Protein AF-A0A8H3IZ71-F1 (afdb_monomer)

Solvent-accessible surface area (backbone atoms only — not comparable to full-atom values): 11917 Å² total; per-residue (Å²): 95,77,50,68,52,98,55,63,74,95,75,29,37,44,33,46,41,51,76,40,77,63,51,14,49,52,57,49,51,39,58,68,16,60,71,69,72,43,88,71,60,64,70,50,52,50,51,49,51,51,48,52,21,32,36,35,70,50,61,95,80,60,59,49,80,45,64,68,71,62,66,90,78,68,66,63,77,63,44,74,77,45,78,87,42,71,67,83,68,44,44,31,38,36,33,37,38,45,42,91,89,50,94,65,60,51,47,36,42,33,45,44,31,44,53,43,24,81,23,40,39,60,28,51,50,24,48,35,51,52,31,38,77,71,76,58,37,91,53,38,70,60,50,53,54,50,52,54,66,55,34,78,63,54,60,48,71,78,42,61,46,44,49,39,31,42,32,39,27,76,41,97,88,58,48,75,50,71,47,78,42,75,41,69,59,84,82,38,66,57,46,58,68,72,55,66,72,77,81,75,76,77,75,81,77,90,131

Organism: NCBI:txid116794

pLDDT: mean 87.21, std 15.78, range [45.53, 98.5]

Radius of gyration: 20.37 Å; Cα contacts (8 Å, |Δi|>4): 297; chains: 1; bounding box: 79×38×45 Å

Foldseek 3Di:
DWDWDPDDPLFIKIKDKDFDLAAALVVVCCVQCVNVVNDADPVLSLLVLLLLCLQLVHDSVPDRRDGQDWDPDADVVVCVVCVDDPSVVHGKMKIFIGHPPDPGTWIKIKDQSLTRHDWQVSNLCSNLVSCVVVVNNPCSVVSVVVVCVLPVLDDRNVHGDQFGIWMWTQDPVRDTDIDTDGDSPCVPVSVVVVPPDPPPPPPPDDD

Structure (mmCIF, N/CA/C/O backbone):
data_AF-A0A8H3IZ71-F1
#
_entry.id   AF-A0A8H3IZ71-F1
#
loop_
_atom_site.group_PDB
_atom_site.id
_atom_site.type_symbol
_atom_site.label_atom_id
_atom_site.label_alt_id
_atom_site.label_comp_id
_atom_site.label_asym_id
_atom_site.label_entity_id
_atom_site.label_seq_id
_atom_site.pdbx_PDB_ins_code
_atom_site.Cartn_x
_atom_site.Cartn_y
_atom_site.Cartn_z
_atom_site.occupancy
_atom_site.B_iso_or_equiv
_atom_site.auth_seq_id
_atom_site.auth_comp_id
_atom_site.auth_asym_id
_atom_site.auth_atom_id
_atom_site.pdbx_PDB_model_num
ATOM 1 N N . MET A 1 1 ? 4.464 -12.402 12.141 1.00 87.94 1 MET A N 1
ATOM 2 C CA . MET A 1 1 ? 5.532 -11.565 12.758 1.00 87.94 1 MET A CA 1
ATOM 3 C C . MET A 1 1 ? 4.912 -10.689 13.840 1.00 87.94 1 MET A C 1
ATOM 5 O O . MET A 1 1 ? 3.695 -10.550 13.853 1.00 87.94 1 MET A O 1
ATOM 9 N N . LEU A 1 2 ? 5.717 -10.106 14.727 1.00 94.06 2 LEU A N 1
ATOM 10 C CA . LEU A 1 2 ? 5.266 -9.190 15.777 1.00 94.06 2 LEU A CA 1
ATOM 11 C C . LEU A 1 2 ? 6.137 -7.932 15.755 1.00 94.06 2 LEU A C 1
ATOM 13 O O . LEU A 1 2 ? 7.344 -8.046 15.549 1.00 94.06 2 LEU A O 1
ATOM 17 N N . ALA A 1 3 ? 5.545 -6.768 15.997 1.00 96.06 3 ALA A N 1
ATOM 18 C CA . ALA A 1 3 ? 6.287 -5.553 16.309 1.00 96.06 3 ALA A CA 1
ATOM 19 C C . ALA A 1 3 ? 5.667 -4.846 17.516 1.00 96.06 3 ALA A C 1
ATOM 21 O O . ALA A 1 3 ? 4.469 -4.973 17.773 1.00 96.06 3 ALA A O 1
ATOM 22 N N . VAL A 1 4 ? 6.499 -4.107 18.242 1.00 96.31 4 VAL A N 1
ATOM 23 C CA . VAL A 1 4 ? 6.096 -3.259 19.365 1.00 96.31 4 VAL A CA 1
ATOM 24 C C . VAL A 1 4 ? 6.754 -1.899 19.223 1.00 96.31 4 VAL A C 1
ATOM 26 O O . VAL A 1 4 ? 7.888 -1.807 18.750 1.00 96.31 4 VAL A O 1
ATOM 29 N N . ASP A 1 5 ? 6.047 -0.850 19.626 1.00 96.50 5 ASP A N 1
ATOM 30 C CA . ASP A 1 5 ? 6.643 0.481 19.711 1.00 96.50 5 ASP A CA 1
ATOM 31 C C . ASP A 1 5 ? 7.564 0.546 20.943 1.00 96.50 5 ASP A C 1
ATOM 33 O O . ASP A 1 5 ? 7.128 0.259 22.062 1.00 96.50 5 ASP A O 1
ATOM 37 N N . ASP A 1 6 ? 8.821 0.952 20.749 1.00 96.62 6 ASP A N 1
ATOM 38 C CA . ASP A 1 6 ? 9.799 1.144 21.831 1.00 96.62 6 ASP A CA 1
ATOM 39 C C . ASP A 1 6 ? 9.607 2.512 22.505 1.00 96.62 6 ASP A C 1
ATOM 41 O O . ASP A 1 6 ? 10.324 3.486 22.270 1.00 96.62 6 ASP A O 1
ATOM 45 N N . VAL A 1 7 ? 8.533 2.608 23.284 1.00 96.31 7 VAL A N 1
ATOM 46 C CA . VAL A 1 7 ? 8.117 3.796 24.039 1.00 96.31 7 VAL A CA 1
ATOM 47 C C . VAL A 1 7 ? 7.606 3.371 25.416 1.00 96.31 7 VAL A C 1
ATOM 49 O O . VAL A 1 7 ? 7.513 2.183 25.722 1.00 96.31 7 VAL A O 1
ATOM 52 N N . VAL A 1 8 ? 7.235 4.336 26.266 1.00 95.81 8 VAL A N 1
ATOM 53 C CA . VAL A 1 8 ? 6.606 4.022 27.560 1.00 95.81 8 VAL A CA 1
ATOM 54 C C . VAL A 1 8 ? 5.419 3.058 27.363 1.00 95.81 8 VAL A C 1
ATOM 56 O O . VAL A 1 8 ? 4.602 3.312 26.475 1.00 95.81 8 VAL A O 1
ATOM 59 N N . PRO A 1 9 ? 5.277 1.982 28.166 1.00 93.88 9 PRO A N 1
ATOM 60 C CA . PRO A 1 9 ? 4.323 0.905 27.875 1.00 93.88 9 PRO A CA 1
ATOM 61 C C . PRO A 1 9 ? 2.874 1.357 27.679 1.00 93.88 9 PRO A C 1
ATOM 63 O O . PRO A 1 9 ? 2.170 0.817 26.837 1.00 93.88 9 PRO A O 1
ATOM 66 N N . THR A 1 10 ? 2.440 2.400 28.391 1.00 93.94 10 THR A N 1
ATOM 67 C CA . THR A 1 10 ? 1.090 2.979 28.266 1.00 93.94 10 THR A CA 1
ATOM 68 C C . THR A 1 10 ? 0.816 3.657 26.922 1.00 93.94 10 THR A C 1
ATOM 70 O O . THR A 1 10 ? -0.332 3.967 26.622 1.00 93.94 10 THR A O 1
ATOM 73 N N . LYS A 1 11 ? 1.857 3.905 26.122 1.00 93.31 11 LYS A N 1
ATOM 74 C CA . LYS A 1 11 ? 1.784 4.437 24.754 1.00 93.31 11 LYS A CA 1
ATOM 75 C C . LYS A 1 11 ? 2.233 3.419 23.704 1.00 93.31 11 LYS A C 1
ATOM 77 O O . LYS A 1 11 ? 2.194 3.738 22.519 1.00 93.31 11 LYS A O 1
ATOM 82 N N . SER A 1 12 ? 2.714 2.248 24.125 1.00 95.12 12 SER A N 1
ATOM 83 C CA . SER A 1 12 ? 3.192 1.223 23.204 1.00 95.12 12 SER A CA 1
ATOM 84 C C . SER A 1 12 ? 2.010 0.502 22.568 1.00 95.12 12 SER A C 1
ATOM 86 O O . SER A 1 12 ? 0.967 0.304 23.195 1.00 95.12 12 SER A O 1
ATOM 88 N N . ARG A 1 13 ? 2.183 0.116 21.308 1.00 95.50 13 ARG A N 1
ATOM 89 C CA . ARG A 1 13 ? 1.205 -0.649 20.539 1.00 95.50 13 ARG A CA 1
ATOM 90 C C . ARG A 1 13 ? 1.811 -1.969 20.115 1.00 95.50 13 ARG A C 1
ATOM 92 O O . ARG A 1 13 ? 2.984 -2.026 19.742 1.00 95.50 13 ARG A O 1
ATOM 99 N N . LEU A 1 14 ? 0.994 -3.013 20.137 1.00 95.81 14 LEU A N 1
ATOM 100 C CA . LEU A 1 14 ? 1.353 -4.332 19.638 1.00 95.81 14 LEU A CA 1
ATOM 101 C C . LEU A 1 14 ? 0.826 -4.480 18.212 1.00 95.81 14 LEU A C 1
ATOM 103 O O . LEU A 1 14 ? -0.376 -4.403 17.985 1.00 95.81 14 LEU A O 1
ATOM 107 N N . LYS A 1 15 ? 1.711 -4.730 17.250 1.00 97.31 15 LYS A N 1
ATOM 108 C CA . LYS A 1 15 ? 1.338 -4.994 15.85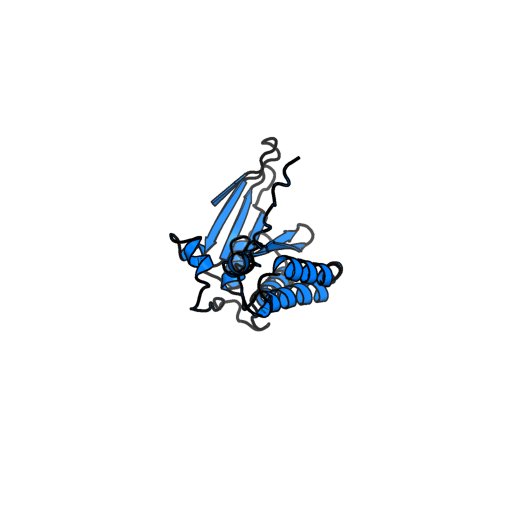7 1.00 97.31 15 LYS A CA 1
ATOM 109 C C . LYS A 1 15 ? 1.519 -6.471 15.565 1.00 97.31 15 LYS A C 1
ATOM 111 O O . LYS A 1 15 ? 2.653 -6.963 15.539 1.00 97.31 15 LYS A O 1
ATOM 116 N N . PHE A 1 16 ? 0.418 -7.177 15.330 1.00 96.06 16 PHE A N 1
ATOM 117 C CA . PHE A 1 16 ? 0.460 -8.600 15.009 1.00 96.06 16 PHE A CA 1
ATOM 118 C C . PHE A 1 16 ? 0.212 -8.834 13.522 1.00 96.06 16 PHE A C 1
ATOM 120 O O . PHE A 1 16 ? -0.819 -8.432 12.990 1.00 96.06 16 PHE A O 1
ATOM 127 N N . TYR A 1 17 ? 1.189 -9.444 12.848 1.00 95.00 17 TYR A N 1
ATOM 128 C CA . TYR A 1 17 ? 1.212 -9.587 11.394 1.00 95.00 17 TYR A CA 1
ATOM 129 C C . TYR A 1 17 ? 0.766 -10.977 10.960 1.00 95.00 17 TYR A C 1
ATOM 131 O O . TYR A 1 17 ? 1.376 -11.972 11.375 1.00 95.00 17 TYR A O 1
ATOM 139 N N . PHE A 1 18 ? -0.190 -11.012 10.036 1.00 92.81 18 PHE A N 1
ATOM 140 C CA . PHE A 1 18 ? -0.741 -12.218 9.429 1.00 92.81 18 PHE A CA 1
ATOM 141 C C . PHE A 1 18 ? -0.670 -12.147 7.916 1.00 92.81 18 PHE A C 1
ATOM 143 O O . PHE A 1 18 ? -0.825 -11.083 7.320 1.00 92.81 18 PHE A O 1
ATOM 150 N N . GLN A 1 19 ? -0.497 -13.309 7.307 1.00 90.94 19 GLN A N 1
ATOM 151 C CA . GLN A 1 19 ? -0.506 -13.471 5.867 1.00 90.94 19 GLN A CA 1
ATOM 152 C C . GLN A 1 19 ? -1.550 -14.512 5.502 1.00 90.94 19 GLN A C 1
ATOM 154 O O . GLN A 1 19 ? -1.648 -15.552 6.152 1.00 90.94 19 GLN A O 1
ATOM 159 N N . THR A 1 20 ? -2.330 -14.212 4.475 1.00 91.38 20 THR A N 1
ATOM 160 C CA . THR A 1 20 ? -3.328 -15.114 3.899 1.00 91.38 20 THR A CA 1
ATOM 161 C C . THR A 1 20 ? -2.957 -15.378 2.445 1.00 91.38 20 THR A C 1
ATOM 163 O O . THR A 1 20 ? -2.499 -14.447 1.781 1.00 91.38 20 THR A O 1
ATOM 166 N N . PRO A 1 21 ? -3.127 -16.608 1.924 1.00 90.88 21 PRO A N 1
ATOM 167 C CA . PRO A 1 21 ? -2.903 -16.883 0.507 1.00 90.88 21 PRO A CA 1
ATOM 168 C C . PRO A 1 21 ? -3.932 -16.189 -0.401 1.00 90.88 21 PRO A C 1
ATOM 170 O O . PRO A 1 21 ? -3.663 -16.039 -1.590 1.00 90.88 21 PRO A O 1
ATOM 173 N N . HIS A 1 22 ? -5.072 -15.761 0.149 1.00 94.06 22 HIS A N 1
ATOM 174 C CA . HIS A 1 22 ? -6.134 -15.078 -0.584 1.00 94.06 22 HIS A CA 1
ATOM 175 C C . HIS A 1 22 ? -5.761 -13.621 -0.879 1.00 94.06 22 HIS A C 1
ATOM 177 O O . HIS A 1 22 ? -5.328 -12.879 0.005 1.00 94.06 22 HIS A O 1
ATOM 183 N N . THR A 1 23 ? -5.937 -13.222 -2.131 1.00 95.69 23 THR A N 1
ATOM 184 C CA . THR A 1 23 ? -5.695 -11.887 -2.681 1.00 95.69 23 THR A CA 1
ATOM 185 C C . THR A 1 23 ? -6.939 -11.247 -3.291 1.00 95.69 23 THR A C 1
ATOM 187 O O . THR A 1 23 ? -6.869 -10.101 -3.727 1.00 95.69 23 THR A O 1
ATOM 190 N N . SER A 1 24 ? -8.079 -11.936 -3.306 1.00 97.56 24 SER A N 1
ATOM 191 C CA . SER A 1 24 ? -9.353 -11.360 -3.731 1.00 97.56 24 SER A CA 1
ATOM 192 C C . SER A 1 24 ? -9.750 -10.147 -2.888 1.00 97.56 24 SER A C 1
ATOM 194 O O . SER A 1 24 ? -9.487 -10.070 -1.680 1.00 97.56 24 SER A O 1
ATOM 196 N N . PHE A 1 25 ? -10.425 -9.182 -3.515 1.00 98.31 25 PHE A N 1
ATOM 197 C CA . PHE A 1 25 ? -10.913 -8.007 -2.801 1.00 98.31 25 PHE A CA 1
ATOM 198 C C . PHE A 1 25 ? -11.949 -8.382 -1.732 1.00 98.31 25 PHE A C 1
ATOM 200 O O . PHE A 1 25 ? -11.954 -7.788 -0.655 1.00 98.31 25 PHE A O 1
ATOM 207 N N . SER A 1 26 ? -12.763 -9.413 -1.960 1.00 98.38 26 SER A N 1
ATOM 208 C CA . SER A 1 26 ? -13.686 -9.943 -0.950 1.00 98.38 26 SER A CA 1
ATOM 209 C C . SER A 1 26 ? -12.955 -10.405 0.318 1.00 98.38 26 SER A C 1
ATOM 211 O O . SER A 1 26 ? -13.380 -10.060 1.422 1.00 98.38 26 SER A O 1
ATOM 213 N N . SER A 1 27 ? -11.803 -11.082 0.195 1.00 98.25 27 SER A N 1
ATOM 214 C CA . SER A 1 27 ? -10.967 -11.421 1.357 1.00 98.25 27 SER A CA 1
ATOM 215 C C . SER A 1 27 ? -10.377 -10.177 2.027 1.00 98.25 27 SER A C 1
ATOM 217 O O . SER A 1 27 ? -10.278 -10.136 3.255 1.00 98.25 27 SER A O 1
ATOM 219 N N . VAL A 1 28 ? -9.980 -9.163 1.249 1.00 98.31 28 VAL A N 1
ATOM 220 C CA . VAL A 1 28 ? -9.480 -7.889 1.793 1.00 98.31 28 VAL A CA 1
ATOM 221 C C . VAL A 1 28 ? -10.570 -7.192 2.605 1.00 98.31 28 VAL A C 1
ATOM 223 O O . VAL A 1 28 ? -10.305 -6.792 3.737 1.00 98.31 28 VAL A O 1
ATOM 226 N N . ARG A 1 29 ? -11.788 -7.073 2.063 1.00 98.31 29 ARG A N 1
ATOM 227 C CA . ARG A 1 29 ? -12.950 -6.471 2.734 1.00 98.31 29 ARG A CA 1
ATOM 228 C C . ARG A 1 29 ? -13.260 -7.195 4.041 1.00 98.31 29 ARG A C 1
ATOM 230 O O . ARG A 1 29 ? -13.404 -6.535 5.069 1.00 98.31 29 ARG A O 1
ATOM 237 N N . GLU A 1 30 ? -13.334 -8.524 4.020 1.00 98.50 30 GLU A N 1
ATOM 238 C CA . GLU A 1 30 ? -13.615 -9.330 5.215 1.00 98.50 30 GLU A CA 1
ATOM 239 C C . GLU A 1 30 ? -12.607 -9.029 6.333 1.00 98.50 30 GLU A C 1
ATOM 241 O O . GLU A 1 30 ? -12.990 -8.739 7.466 1.00 98.50 30 GLU A O 1
ATOM 246 N N . ILE A 1 31 ? -11.311 -9.006 6.009 1.00 98.31 31 ILE A N 1
ATOM 247 C CA . ILE A 1 31 ? -10.259 -8.752 6.998 1.00 98.31 31 ILE A CA 1
ATOM 248 C C . ILE A 1 31 ? -10.276 -7.294 7.462 1.00 98.31 31 ILE A C 1
ATOM 250 O O . ILE A 1 31 ? -10.291 -7.047 8.664 1.00 98.31 31 ILE A O 1
ATOM 254 N N . MET A 1 32 ? -10.309 -6.327 6.541 1.00 97.94 32 MET A N 1
ATOM 255 C CA . MET A 1 32 ? -10.246 -4.893 6.860 1.00 97.94 32 MET A CA 1
ATOM 256 C C . MET A 1 32 ? -11.462 -4.388 7.643 1.00 97.94 32 MET A C 1
ATOM 258 O O . MET A 1 32 ? -11.351 -3.408 8.375 1.00 97.94 32 MET A O 1
ATOM 262 N N . THR A 1 33 ? -12.610 -5.057 7.516 1.00 97.62 33 THR A N 1
ATOM 263 C CA . THR A 1 33 ? -13.821 -4.769 8.304 1.00 97.62 33 THR A CA 1
ATOM 264 C C . THR A 1 33 ? -13.948 -5.657 9.543 1.00 97.62 33 THR A C 1
ATOM 266 O O . THR A 1 33 ? -14.912 -5.529 10.298 1.00 97.62 33 THR A O 1
ATOM 269 N N . LEU A 1 34 ? -13.001 -6.573 9.772 1.00 97.44 34 LEU A N 1
ATOM 270 C CA . LEU A 1 34 ? -13.058 -7.589 10.826 1.00 97.44 34 LEU A CA 1
ATOM 271 C C . LEU A 1 34 ? -14.395 -8.369 10.815 1.00 97.44 34 LEU A C 1
ATOM 273 O O . LEU A 1 34 ? -15.050 -8.548 11.853 1.00 97.44 34 LEU A O 1
ATOM 277 N N . GLY A 1 35 ? -14.827 -8.784 9.622 1.00 97.50 35 GLY A N 1
ATOM 278 C CA . GLY A 1 35 ? -16.118 -9.428 9.370 1.00 97.50 35 GLY A CA 1
ATOM 279 C C . GLY A 1 35 ? -17.301 -8.521 9.711 1.00 97.50 35 GLY A C 1
ATOM 280 O O . GLY A 1 35 ? -18.220 -8.936 10.416 1.00 97.50 35 GLY A O 1
ATOM 281 N N . GLY A 1 36 ? -17.228 -7.247 9.314 1.00 97.06 36 GLY A N 1
ATOM 282 C CA . GLY A 1 36 ? -18.258 -6.232 9.568 1.00 97.06 36 GLY A CA 1
ATOM 283 C C . GLY A 1 36 ? -18.286 -5.629 10.980 1.00 97.06 36 GLY A C 1
ATOM 284 O O . GLY A 1 36 ? -19.157 -4.812 11.271 1.00 97.06 36 GLY A O 1
ATOM 285 N N . ARG A 1 37 ? -17.353 -5.992 11.873 1.00 97.19 37 ARG A N 1
ATOM 286 C CA . ARG A 1 37 ? -17.254 -5.395 13.223 1.00 97.19 37 ARG A CA 1
ATOM 287 C C . ARG A 1 37 ? -16.703 -3.972 13.203 1.00 97.19 37 ARG A C 1
ATOM 289 O O . ARG A 1 37 ? -17.044 -3.178 14.075 1.00 97.19 37 ARG A O 1
ATOM 296 N N . ILE A 1 38 ? -15.844 -3.667 12.235 1.00 95.56 38 ILE A N 1
ATOM 297 C CA . ILE A 1 38 ? -15.336 -2.324 11.975 1.00 95.56 38 ILE A CA 1
ATOM 298 C C . ILE A 1 38 ? -16.200 -1.733 10.854 1.00 95.56 38 ILE A C 1
ATOM 300 O O . ILE A 1 38 ? -16.159 -2.242 9.730 1.00 95.56 38 ILE A O 1
ATOM 304 N N . PRO A 1 39 ? -16.996 -0.686 11.130 1.00 94.12 39 PRO A N 1
ATOM 305 C CA . PRO A 1 39 ? -17.827 -0.065 10.111 1.00 94.12 39 PRO A CA 1
ATOM 306 C C . PRO A 1 39 ? -16.945 0.727 9.143 1.00 94.12 39 PRO A C 1
ATOM 308 O O . PRO A 1 39 ? -16.341 1.730 9.521 1.00 94.12 39 PRO A O 1
ATOM 311 N N . VAL A 1 40 ? -16.899 0.289 7.887 1.00 95.62 40 VAL A N 1
ATOM 312 C CA . VAL A 1 40 ? -16.211 0.995 6.802 1.00 95.62 40 VAL A CA 1
ATOM 313 C C . VAL A 1 40 ? -17.243 1.355 5.730 1.00 95.62 40 VAL A C 1
ATOM 315 O O . VAL A 1 40 ? -17.901 0.457 5.206 1.00 95.62 40 VAL A O 1
ATOM 318 N N . PRO A 1 41 ? -17.426 2.645 5.403 1.00 95.31 41 PRO A N 1
ATOM 319 C CA . PRO A 1 41 ? -18.303 3.068 4.317 1.00 95.31 41 PRO A CA 1
ATOM 320 C C . PRO A 1 41 ? -17.919 2.450 2.966 1.00 95.31 41 PRO A C 1
ATOM 322 O O . PRO A 1 41 ? -16.745 2.432 2.600 1.00 95.31 41 PRO A O 1
ATOM 325 N N . GLU A 1 42 ? -18.912 2.033 2.177 1.00 95.88 42 GLU A N 1
ATOM 326 C CA . GLU A 1 42 ? -18.688 1.451 0.842 1.00 95.88 42 GLU A CA 1
ATOM 327 C C . GLU A 1 42 ? -17.836 2.311 -0.107 1.00 95.88 42 GLU A C 1
ATOM 329 O O . GLU A 1 42 ? -16.999 1.735 -0.798 1.00 95.88 42 GLU A O 1
ATOM 334 N N . PRO A 1 43 ? -17.929 3.659 -0.126 1.00 95.56 43 PRO A N 1
ATOM 335 C CA . PRO A 1 43 ? -17.019 4.467 -0.939 1.00 95.56 43 PRO A CA 1
ATOM 336 C C . PRO A 1 43 ? -15.540 4.242 -0.598 1.00 95.56 43 PRO A C 1
ATOM 338 O O . PRO A 1 43 ? -14.710 4.159 -1.490 1.00 95.56 43 PRO A O 1
ATOM 341 N N . GLN A 1 44 ? -15.205 4.052 0.681 1.00 95.94 44 GLN A N 1
ATOM 342 C CA . GLN A 1 44 ? -13.822 3.816 1.111 1.00 95.94 44 GLN A CA 1
ATOM 343 C C . GLN A 1 44 ? -13.347 2.405 0.750 1.00 95.94 44 GLN A C 1
ATOM 345 O O . GLN A 1 44 ? -12.174 2.197 0.441 1.00 95.94 44 GLN A O 1
ATOM 350 N N . LEU A 1 45 ? -14.255 1.426 0.770 1.00 97.06 45 LEU A N 1
ATOM 351 C CA . LEU A 1 45 ? -13.980 0.078 0.273 1.00 97.06 45 LEU A CA 1
ATOM 352 C C . LEU A 1 45 ? -13.764 0.101 -1.246 1.00 97.06 45 LEU A C 1
ATOM 354 O O . LEU A 1 45 ? -12.815 -0.510 -1.728 1.00 97.06 45 LEU A O 1
ATOM 358 N N . SER A 1 46 ? -14.571 0.863 -1.984 1.00 96.06 46 SER A N 1
ATOM 359 C CA . SER A 1 46 ? -14.394 1.083 -3.422 1.00 96.06 46 SER A CA 1
ATOM 360 C C . SER A 1 46 ? -13.055 1.760 -3.736 1.00 96.06 46 SER A C 1
ATOM 362 O O . SER A 1 46 ? -12.349 1.327 -4.645 1.00 96.06 46 SER A O 1
ATOM 364 N N . ASP A 1 47 ? -12.661 2.770 -2.957 1.00 96.25 47 ASP A N 1
ATOM 365 C CA . ASP A 1 47 ? -11.356 3.430 -3.086 1.00 96.25 47 ASP A CA 1
ATOM 366 C C . ASP A 1 47 ? -10.201 2.460 -2.808 1.00 96.25 47 ASP A C 1
ATOM 368 O O . ASP A 1 47 ? -9.173 2.486 -3.485 1.00 96.25 47 ASP A O 1
ATOM 372 N N . LEU A 1 48 ? -10.362 1.563 -1.831 1.00 97.56 48 LEU A N 1
ATOM 373 C CA . LEU A 1 48 ? -9.380 0.517 -1.567 1.00 97.56 48 LEU A CA 1
ATOM 374 C C . LEU A 1 48 ? -9.282 -0.474 -2.737 1.00 97.56 48 LEU A C 1
ATOM 376 O O . LEU A 1 48 ? -8.176 -0.832 -3.143 1.00 97.56 48 LEU A O 1
ATOM 380 N N . GLN A 1 49 ? -10.411 -0.901 -3.302 1.00 97.50 49 GLN A N 1
ATOM 381 C CA . GLN A 1 49 ? -10.424 -1.784 -4.468 1.00 97.50 49 GLN A CA 1
ATOM 382 C C . GLN A 1 49 ? -9.731 -1.126 -5.669 1.00 97.50 49 GLN A C 1
ATOM 384 O O . GLN A 1 49 ? -8.867 -1.744 -6.293 1.00 97.50 49 GLN A O 1
ATOM 389 N N . SER A 1 50 ? -10.047 0.142 -5.953 1.00 97.38 50 SER A N 1
ATOM 390 C CA . SER A 1 50 ? -9.438 0.884 -7.062 1.00 97.38 50 SER A CA 1
ATOM 391 C C . SER A 1 50 ? -7.945 1.140 -6.836 1.00 97.38 50 SER A C 1
ATOM 393 O O . SER A 1 50 ? -7.161 1.062 -7.782 1.00 97.38 50 SER A O 1
ATOM 395 N N . 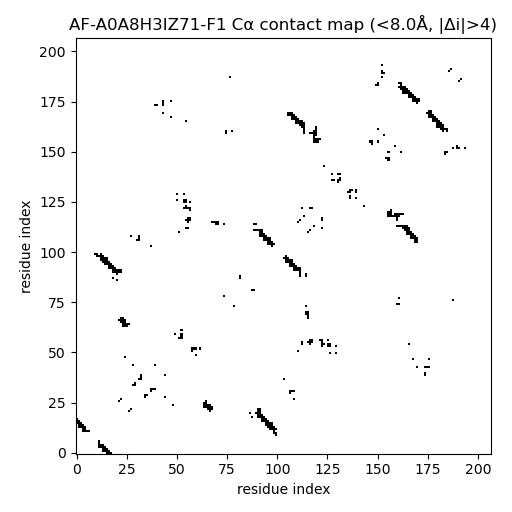LEU A 1 51 ? -7.512 1.353 -5.586 1.00 97.69 51 LEU A N 1
ATOM 396 C CA . LEU A 1 51 ? -6.092 1.439 -5.237 1.00 97.69 51 LEU A CA 1
ATOM 397 C C . LEU A 1 51 ? -5.372 0.118 -5.521 1.00 97.69 51 LEU A C 1
ATOM 399 O O . LEU A 1 51 ? -4.294 0.132 -6.115 1.00 97.69 51 LEU A O 1
ATOM 403 N N . ILE A 1 52 ? -5.953 -1.019 -5.116 1.00 97.38 52 ILE A N 1
ATOM 404 C CA . ILE A 1 52 ? -5.387 -2.349 -5.391 1.00 97.38 52 ILE A CA 1
ATOM 405 C C . ILE A 1 52 ? -5.240 -2.546 -6.896 1.00 97.38 52 ILE A C 1
ATOM 407 O O . ILE A 1 52 ? -4.153 -2.920 -7.344 1.00 97.38 52 ILE A O 1
ATOM 411 N N . ALA A 1 53 ? -6.284 -2.245 -7.672 1.00 97.06 53 ALA A N 1
ATOM 412 C CA . ALA A 1 53 ? -6.244 -2.342 -9.126 1.00 97.06 53 ALA A CA 1
ATOM 413 C C . ALA A 1 53 ? -5.127 -1.469 -9.717 1.00 97.06 53 ALA A C 1
ATOM 415 O O . ALA A 1 53 ? -4.281 -1.973 -10.457 1.00 97.06 53 ALA A O 1
ATOM 416 N N . ALA A 1 54 ? -5.023 -0.208 -9.289 1.00 97.19 54 ALA A N 1
ATOM 417 C CA . ALA A 1 54 ? -4.004 0.723 -9.765 1.00 97.19 54 ALA A CA 1
ATOM 418 C C . ALA A 1 54 ? -2.565 0.245 -9.494 1.00 97.19 54 ALA A C 1
ATOM 420 O O . ALA A 1 54 ? -1.702 0.353 -10.365 1.00 97.19 54 ALA A O 1
ATOM 421 N N . VAL A 1 55 ? -2.280 -0.305 -8.307 1.00 96.06 55 VAL A N 1
ATOM 422 C CA . VAL A 1 55 ? -0.908 -0.719 -7.936 1.00 96.06 55 VAL A CA 1
ATOM 423 C C . VAL A 1 55 ? -0.532 -2.124 -8.410 1.00 96.06 55 VAL A C 1
ATOM 425 O O . VAL A 1 55 ? 0.647 -2.483 -8.401 1.00 96.06 55 VAL A O 1
ATOM 428 N N . THR A 1 56 ? -1.512 -2.927 -8.821 1.00 94.12 56 THR A N 1
ATOM 429 C CA . THR A 1 56 ? -1.289 -4.261 -9.405 1.00 94.12 56 THR A CA 1
ATOM 430 C C . THR A 1 56 ? -1.431 -4.272 -10.928 1.00 94.12 56 THR A C 1
ATOM 432 O O . THR A 1 56 ? -0.919 -5.180 -11.580 1.00 94.12 56 THR A O 1
ATOM 435 N N . GLY A 1 57 ? -2.022 -3.226 -11.510 1.00 93.62 57 GLY A N 1
ATOM 436 C CA . GLY A 1 57 ? -2.289 -3.115 -12.942 1.00 93.62 57 GLY A CA 1
ATOM 437 C C . GLY A 1 57 ? -3.463 -3.979 -13.401 1.00 93.62 57 GLY A C 1
ATOM 438 O O . GLY A 1 57 ? -3.418 -4.489 -14.519 1.00 93.62 57 GLY A O 1
ATOM 439 N N . LEU A 1 58 ? -4.452 -4.191 -12.528 1.00 95.06 58 LEU A N 1
ATOM 440 C CA . LEU A 1 58 ? -5.716 -4.842 -12.878 1.00 95.06 58 LEU A CA 1
ATOM 441 C C . LEU A 1 58 ? -6.662 -3.835 -13.529 1.00 95.06 58 LEU A C 1
ATOM 443 O O . LEU A 1 58 ? -6.569 -2.633 -13.275 1.00 95.06 58 LEU A O 1
ATOM 447 N N . ASP A 1 59 ? -7.594 -4.355 -14.320 1.00 93.75 59 ASP A N 1
ATOM 448 C CA . ASP A 1 59 ? -8.688 -3.566 -14.874 1.00 93.75 59 ASP A CA 1
ATOM 449 C C . ASP A 1 59 ? -9.661 -3.127 -13.761 1.00 93.75 59 ASP A C 1
ATOM 451 O O . ASP A 1 59 ? -9.794 -3.791 -12.728 1.00 93.75 59 ASP A O 1
ATOM 455 N N . GLU A 1 60 ? -10.341 -1.993 -13.954 1.00 85.56 60 GLU A N 1
ATOM 456 C CA . GLU A 1 60 ? -11.269 -1.428 -12.956 1.00 85.56 60 GLU A CA 1
ATOM 457 C C . GLU A 1 60 ? -12.458 -2.354 -12.650 1.00 85.56 60 GLU A C 1
ATOM 459 O O . GLU A 1 60 ? -13.005 -2.318 -11.548 1.00 85.56 60 GLU A O 1
ATOM 464 N N . ASP A 1 61 ? -12.842 -3.203 -13.605 1.00 91.19 61 ASP A N 1
ATOM 465 C CA . ASP A 1 61 ? -13.924 -4.182 -13.500 1.00 91.19 61 ASP A CA 1
ATOM 466 C C . ASP A 1 61 ? -13.450 -5.572 -13.040 1.00 91.19 61 ASP A C 1
ATOM 468 O O . ASP A 1 61 ? -14.222 -6.537 -13.081 1.00 91.19 61 ASP A O 1
ATOM 472 N N . PHE A 1 62 ? -12.201 -5.693 -12.566 1.00 95.38 62 PHE A N 1
ATOM 473 C CA . PHE A 1 62 ? -11.671 -6.956 -12.063 1.00 95.38 62 PHE A CA 1
ATOM 474 C C . PHE A 1 62 ? -12.575 -7.535 -10.951 1.00 95.38 62 PHE A C 1
ATOM 476 O O . PHE A 1 62 ? -12.861 -6.841 -9.965 1.00 95.38 62 PHE A O 1
ATOM 483 N N . PRO A 1 63 ? -13.027 -8.803 -11.065 1.00 97.06 63 PRO A N 1
ATOM 484 C CA . PRO A 1 63 ? -14.038 -9.342 -10.161 1.00 97.06 63 PRO A CA 1
ATOM 485 C C . PRO A 1 63 ? -13.577 -9.364 -8.694 1.00 97.06 63 PRO A C 1
ATOM 487 O O . PRO A 1 63 ? -12.471 -9.830 -8.410 1.00 97.06 63 PRO A O 1
ATOM 490 N N . PRO A 1 64 ? -14.425 -8.955 -7.732 1.00 96.75 64 PRO A N 1
ATOM 491 C CA . PRO A 1 64 ? -14.025 -8.841 -6.328 1.00 96.75 64 PRO A CA 1
ATOM 492 C C . PRO A 1 64 ? -13.685 -10.186 -5.674 1.00 96.75 64 PRO A C 1
ATOM 494 O O . PRO A 1 64 ? -12.873 -10.224 -4.751 1.00 96.75 64 PRO A O 1
ATOM 497 N N . ASP A 1 65 ? -14.264 -11.284 -6.163 1.00 97.94 65 ASP A N 1
ATOM 498 C CA . ASP A 1 65 ? -14.024 -12.641 -5.659 1.00 97.94 65 ASP A CA 1
ATOM 499 C C . ASP A 1 65 ? -12.860 -13.356 -6.362 1.00 97.94 65 ASP A C 1
ATOM 501 O O . ASP A 1 65 ? -12.450 -14.436 -5.935 1.00 97.94 65 ASP A O 1
ATOM 505 N N . ALA A 1 66 ? -12.314 -12.778 -7.437 1.00 97.25 66 ALA A N 1
ATOM 506 C CA . ALA A 1 66 ? -11.199 -13.374 -8.158 1.00 97.25 66 ALA A CA 1
ATOM 507 C C . ALA A 1 66 ? -9.874 -13.118 -7.428 1.00 97.25 66 ALA A C 1
ATOM 509 O O . ALA A 1 66 ? -9.609 -12.023 -6.935 1.00 97.25 66 ALA A O 1
ATOM 510 N N . GLU A 1 67 ? -9.016 -14.134 -7.386 1.00 95.44 67 GLU A N 1
ATOM 511 C CA . GLU A 1 67 ? -7.659 -13.990 -6.862 1.00 95.44 67 GLU A CA 1
ATOM 512 C C . GLU A 1 67 ? -6.796 -13.202 -7.857 1.00 95.44 67 GLU A C 1
ATOM 514 O O . GLU A 1 67 ? -6.807 -13.479 -9.061 1.00 95.44 67 GLU A O 1
ATOM 519 N N . VAL A 1 68 ? -6.018 -12.236 -7.363 1.00 93.56 68 VAL A N 1
ATOM 520 C CA . VAL A 1 68 ? -5.135 -11.418 -8.204 1.00 93.56 68 VAL A CA 1
ATOM 521 C C . VAL A 1 68 ? -4.104 -12.312 -8.903 1.00 93.56 68 VAL A C 1
ATOM 523 O O . VAL A 1 68 ? -3.344 -13.013 -8.217 1.00 93.56 68 VAL A O 1
ATOM 526 N N . PRO A 1 69 ? -4.023 -12.278 -10.249 1.00 89.62 69 PRO A N 1
ATOM 527 C CA . PRO A 1 69 ? -3.071 -13.072 -11.002 1.00 89.62 69 PRO A CA 1
ATOM 528 C C . PRO A 1 69 ? -1.638 -12.781 -10.579 1.00 89.62 69 PRO A C 1
ATOM 530 O O . PRO A 1 69 ? -1.241 -11.645 -10.320 1.00 89.62 69 PRO A O 1
ATOM 533 N N . CYS A 1 70 ? -0.828 -13.830 -10.552 1.00 79.50 70 CYS A N 1
ATOM 534 C CA . CYS A 1 70 ? 0.567 -13.722 -10.190 1.00 79.50 70 CYS A CA 1
ATOM 535 C C . CYS A 1 70 ? 1.436 -14.318 -11.291 1.00 79.50 70 CYS A C 1
ATOM 537 O O . CYS A 1 70 ? 1.247 -15.474 -11.670 1.00 79.50 70 CYS A O 1
ATOM 539 N N . ALA A 1 71 ? 2.409 -13.550 -11.790 1.00 68.94 71 ALA A N 1
ATOM 540 C CA . ALA A 1 71 ? 3.323 -14.056 -12.805 1.00 68.94 71 ALA A CA 1
ATOM 541 C C . ALA A 1 71 ? 4.088 -15.289 -12.270 1.00 68.94 71 ALA A C 1
ATOM 543 O O . ALA A 1 71 ? 4.629 -15.242 -11.154 1.00 68.94 71 ALA A O 1
ATOM 544 N N . PRO A 1 72 ? 4.173 -16.387 -13.041 1.00 59.44 72 PRO A N 1
ATOM 545 C CA . PRO A 1 72 ? 4.907 -17.582 -12.625 1.00 59.44 72 PRO A CA 1
ATOM 546 C C . PRO A 1 72 ? 6.402 -17.286 -12.433 1.00 59.44 72 PRO A C 1
ATOM 548 O O . PRO A 1 72 ? 7.042 -17.843 -11.540 1.00 59.44 72 PRO A O 1
ATOM 551 N N . GLU A 1 73 ? 6.943 -16.340 -13.204 1.00 58.28 73 GLU A N 1
ATOM 552 C CA . GLU A 1 73 ? 8.327 -15.894 -13.105 1.00 58.28 73 GLU A CA 1
ATOM 553 C C . GLU A 1 73 ? 8.501 -14.838 -12.001 1.00 58.28 73 GLU A C 1
ATOM 555 O O . GLU A 1 73 ? 7.903 -13.756 -11.988 1.00 58.28 73 GLU A O 1
ATOM 560 N N . TYR A 1 74 ? 9.342 -15.184 -11.031 1.00 57.16 74 TYR A N 1
ATOM 561 C CA . TYR A 1 74 ? 9.705 -14.358 -9.886 1.00 57.16 74 TYR A CA 1
ATOM 5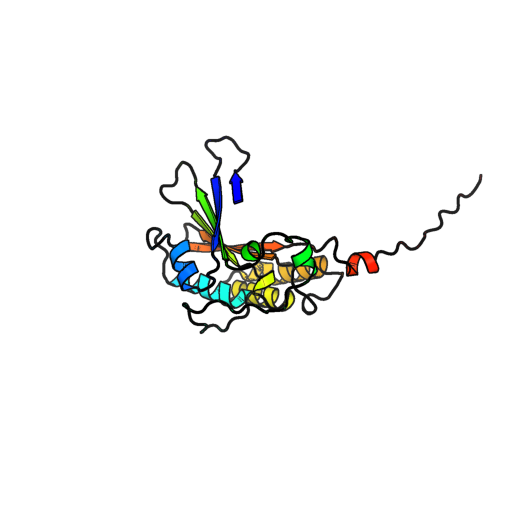62 C C . TYR A 1 74 ? 11.199 -14.036 -9.965 1.00 57.16 74 TYR A C 1
ATOM 564 O O . TYR A 1 74 ? 11.998 -14.941 -10.220 1.00 57.16 74 TYR A O 1
ATOM 572 N N . ASN A 1 75 ? 11.563 -12.763 -9.756 1.00 57.72 75 ASN A N 1
ATOM 573 C CA . ASN A 1 75 ? 12.947 -12.287 -9.829 1.00 57.72 75 ASN A CA 1
ATOM 574 C C . ASN A 1 75 ? 13.844 -13.140 -8.900 1.00 57.72 75 ASN A C 1
ATOM 576 O O . ASN A 1 75 ? 13.547 -13.220 -7.703 1.00 57.72 75 ASN A O 1
ATOM 580 N N . PRO A 1 76 ? 14.919 -13.773 -9.412 1.00 49.72 76 PRO A N 1
ATOM 581 C CA . PRO A 1 76 ? 15.805 -14.626 -8.620 1.00 49.72 76 PRO A CA 1
ATOM 582 C C . PRO A 1 76 ? 16.365 -13.943 -7.368 1.00 49.72 76 PRO A C 1
ATOM 584 O O . PRO A 1 76 ? 16.398 -14.561 -6.310 1.00 49.72 76 PRO A O 1
ATOM 587 N N . SER A 1 77 ? 16.679 -12.642 -7.433 1.00 54.12 77 SER A N 1
ATOM 588 C CA . SER A 1 77 ? 17.223 -11.893 -6.286 1.00 54.12 77 SER A CA 1
ATOM 589 C C . SER A 1 77 ? 16.271 -11.849 -5.088 1.00 54.12 77 SER A C 1
ATOM 591 O O . SER A 1 77 ? 16.683 -11.685 -3.941 1.00 54.12 77 SER A O 1
ATOM 593 N N . ALA A 1 78 ? 14.976 -12.015 -5.337 1.00 52.22 78 ALA A N 1
ATOM 594 C CA . ALA A 1 78 ? 13.959 -12.051 -4.311 1.00 52.22 78 ALA A CA 1
ATOM 595 C C . ALA A 1 78 ? 13.674 -13.497 -3.832 1.00 52.22 78 ALA A C 1
ATOM 597 O O . ALA A 1 78 ? 13.082 -13.664 -2.764 1.00 52.22 78 ALA A O 1
ATOM 598 N N . LYS A 1 79 ? 14.125 -14.538 -4.564 1.00 53.16 79 LYS A N 1
ATOM 599 C CA . LYS A 1 79 ? 14.192 -15.938 -4.082 1.00 53.16 79 LYS A CA 1
ATOM 600 C C . LYS A 1 79 ? 15.333 -16.101 -3.086 1.00 53.16 79 LYS A C 1
ATOM 602 O O . LYS A 1 79 ? 15.120 -16.658 -2.016 1.00 53.16 79 LYS A O 1
ATOM 607 N N . ASP A 1 80 ? 16.489 -15.528 -3.405 1.00 54.09 80 ASP A N 1
ATOM 608 C CA . ASP A 1 80 ? 17.710 -15.663 -2.602 1.00 54.09 80 ASP A CA 1
ATOM 609 C C . ASP A 1 80 ? 17.604 -14.974 -1.227 1.00 54.09 80 ASP A C 1
ATOM 611 O O . ASP A 1 80 ? 18.260 -15.378 -0.274 1.00 54.09 80 ASP A O 1
ATOM 615 N N . ASN A 1 81 ? 16.734 -13.967 -1.089 1.00 52.44 81 ASN A N 1
ATOM 616 C CA . ASN A 1 81 ? 16.492 -13.277 0.186 1.00 52.44 81 ASN A CA 1
ATOM 617 C C . ASN A 1 81 ? 15.444 -13.961 1.090 1.00 52.44 81 ASN A C 1
ATOM 619 O O . ASN A 1 81 ? 15.333 -13.610 2.261 1.00 52.44 81 ASN A O 1
ATOM 623 N N . PHE A 1 82 ? 14.646 -14.897 0.564 1.00 51.09 82 PHE A N 1
ATOM 624 C CA . PHE A 1 82 ? 13.504 -15.507 1.269 1.00 51.09 82 PHE A CA 1
ATOM 625 C C . PHE A 1 82 ? 13.430 -17.022 1.016 1.00 51.09 82 PHE A C 1
ATOM 627 O O . PHE A 1 82 ? 12.345 -17.578 0.835 1.00 51.09 82 PHE A O 1
ATOM 634 N N . ILE A 1 83 ? 14.599 -17.674 0.999 1.00 50.06 83 ILE A N 1
ATOM 635 C CA . ILE A 1 83 ? 14.826 -19.074 0.594 1.00 50.06 83 ILE A CA 1
ATOM 636 C C . ILE A 1 83 ? 13.882 -20.073 1.292 1.00 50.06 83 ILE A C 1
ATOM 638 O O . ILE A 1 83 ? 13.570 -21.110 0.713 1.00 50.06 83 ILE A O 1
ATOM 642 N N . GLU A 1 84 ? 13.366 -19.761 2.486 1.00 45.53 84 GLU A N 1
ATOM 643 C CA . GLU A 1 84 ? 12.652 -20.743 3.311 1.00 45.53 84 GLU A CA 1
ATOM 644 C C . GLU A 1 84 ? 11.118 -20.643 3.357 1.00 45.53 84 GLU A C 1
ATOM 646 O O . GLU A 1 84 ? 10.502 -21.573 3.866 1.00 45.53 84 GLU A O 1
ATOM 651 N N . LEU A 1 85 ? 10.450 -19.615 2.808 1.00 54.94 85 LEU A N 1
ATOM 652 C CA . LEU A 1 85 ? 8.972 -19.581 2.817 1.00 54.94 85 LEU A CA 1
ATOM 653 C C . LEU A 1 85 ? 8.362 -18.961 1.544 1.00 54.94 85 LEU A C 1
ATOM 655 O O . LEU A 1 85 ? 8.069 -17.763 1.513 1.00 54.94 85 LEU A O 1
ATOM 659 N N . PRO A 1 86 ? 8.033 -19.777 0.524 1.00 54.38 86 PRO A N 1
ATOM 660 C CA . PRO A 1 86 ? 7.242 -19.349 -0.635 1.00 54.38 86 PRO A CA 1
ATOM 661 C C . PRO A 1 86 ? 5.890 -18.725 -0.249 1.00 54.38 86 PRO A C 1
ATOM 663 O O . PRO A 1 86 ? 5.391 -17.828 -0.930 1.00 54.38 86 PRO A O 1
ATOM 666 N N . ILE A 1 87 ? 5.319 -19.157 0.882 1.00 53.84 87 ILE A N 1
ATOM 667 C CA . ILE A 1 87 ? 4.084 -18.594 1.438 1.00 53.84 87 ILE A CA 1
ATOM 668 C C . ILE A 1 87 ? 4.273 -17.175 1.985 1.00 53.84 87 ILE A C 1
ATOM 670 O O . ILE A 1 87 ? 3.338 -16.395 1.920 1.00 53.84 87 ILE A O 1
ATOM 674 N N . LEU A 1 88 ? 5.480 -16.789 2.434 1.00 54.44 88 LEU A N 1
ATOM 675 C CA . LEU A 1 88 ? 5.771 -15.398 2.817 1.00 54.44 88 LEU A CA 1
ATOM 676 C C . LEU A 1 88 ? 5.908 -14.471 1.601 1.00 54.44 88 LEU A C 1
ATOM 678 O O . LEU A 1 88 ? 5.882 -13.247 1.730 1.00 54.44 88 LEU A O 1
ATOM 682 N N . LEU A 1 89 ? 6.036 -15.047 0.406 1.00 60.81 89 LEU A N 1
ATOM 683 C CA . LEU A 1 89 ? 6.173 -14.332 -0.861 1.00 60.81 89 LEU A CA 1
ATOM 684 C C . LEU A 1 89 ? 4.883 -14.296 -1.687 1.00 60.81 89 LEU A C 1
ATOM 686 O O . LEU A 1 89 ? 4.885 -13.718 -2.774 1.00 60.81 89 LEU A O 1
ATOM 690 N N . SER A 1 90 ? 3.809 -14.925 -1.208 1.00 74.75 90 SER A N 1
ATOM 691 C CA . SER A 1 90 ? 2.523 -15.027 -1.900 1.00 74.75 90 SER A CA 1
ATOM 692 C C . SER A 1 90 ? 1.373 -14.675 -0.965 1.00 74.75 90 SER A C 1
ATOM 694 O O . SER A 1 90 ? 1.493 -14.764 0.252 1.00 74.75 90 SER A O 1
ATOM 696 N N . GLY A 1 91 ? 0.264 -14.228 -1.532 1.00 89.19 91 GLY A N 1
ATOM 697 C CA . GLY A 1 91 ? -0.870 -13.746 -0.768 1.00 89.19 91 GLY A CA 1
ATOM 698 C C . GLY A 1 91 ? -0.704 -12.312 -0.274 1.00 89.19 91 GLY A C 1
ATOM 699 O O . GLY A 1 91 ? 0.234 -11.600 -0.647 1.00 89.19 91 GLY A O 1
ATOM 700 N N . TYR A 1 92 ? -1.637 -11.894 0.569 1.00 94.50 92 TYR A N 1
ATOM 701 C CA . TYR A 1 92 ? -1.710 -10.554 1.135 1.00 94.50 92 TYR A CA 1
ATOM 702 C C . TYR A 1 92 ? -1.355 -10.544 2.620 1.00 94.50 92 TYR A C 1
ATOM 704 O O . TYR A 1 92 ? -1.614 -11.501 3.354 1.00 94.50 92 TYR A O 1
ATOM 712 N N . LEU A 1 93 ? -0.717 -9.453 3.047 1.00 95.00 93 LEU A N 1
ATOM 713 C CA . LEU A 1 93 ? -0.212 -9.265 4.404 1.00 95.00 93 LEU A CA 1
ATOM 714 C C . LEU A 1 93 ? -1.050 -8.203 5.117 1.00 95.00 93 LEU A C 1
AT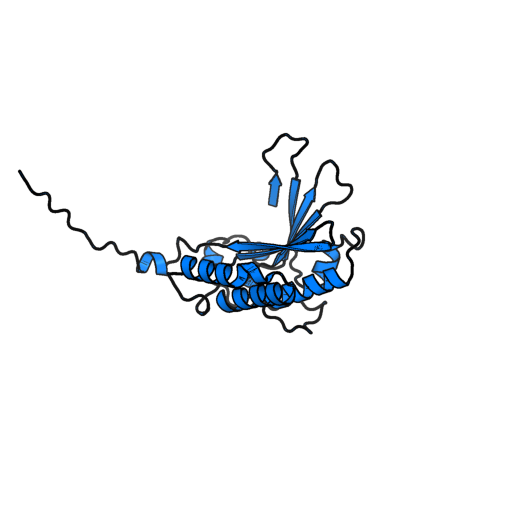OM 716 O O . LEU A 1 93 ? -1.430 -7.191 4.533 1.00 95.00 93 LEU A O 1
ATOM 720 N N . TYR A 1 94 ? -1.294 -8.422 6.400 1.00 97.38 94 TYR A N 1
ATOM 721 C CA . TYR A 1 94 ? -2.024 -7.507 7.264 1.00 97.38 94 TYR A CA 1
ATOM 722 C C . TYR A 1 94 ? -1.285 -7.382 8.587 1.00 97.38 94 TYR A C 1
ATOM 724 O O . TYR A 1 94 ? -0.672 -8.350 9.044 1.00 97.38 94 TYR A O 1
ATOM 732 N N . TYR A 1 95 ? -1.374 -6.223 9.232 1.00 96.75 95 TYR A N 1
ATOM 733 C CA . TYR A 1 95 ? -1.175 -6.162 10.674 1.00 96.75 95 TYR A CA 1
ATOM 734 C C . TYR A 1 95 ? -2.421 -5.651 11.379 1.00 96.75 95 TYR A C 1
ATOM 736 O O . TYR A 1 95 ? -3.138 -4.800 10.854 1.00 96.75 95 TYR A O 1
ATOM 744 N N . PHE A 1 96 ? -2.607 -6.139 12.601 1.00 97.62 96 PHE A N 1
ATOM 745 C CA . PHE A 1 96 ? -3.593 -5.658 13.560 1.00 97.62 96 PHE A CA 1
ATOM 746 C C . PHE A 1 96 ? -2.860 -4.832 14.615 1.00 97.62 96 PHE A C 1
ATOM 748 O O . PHE A 1 96 ? -1.952 -5.346 15.272 1.00 97.62 96 PHE A O 1
ATOM 755 N N . ASP A 1 97 ? -3.210 -3.553 14.717 1.00 95.94 97 ASP A N 1
ATOM 756 C CA . ASP A 1 97 ? -2.683 -2.593 15.682 1.00 95.94 97 ASP A CA 1
ATOM 757 C C . ASP A 1 97 ? -3.513 -2.662 16.963 1.00 95.94 97 ASP A C 1
ATOM 759 O O . ASP A 1 97 ? -4.681 -2.276 16.981 1.00 95.94 97 ASP A O 1
ATOM 763 N N . ILE A 1 98 ? -2.929 -3.205 18.023 1.00 95.00 98 ILE A N 1
ATOM 764 C CA . ILE A 1 98 ? -3.585 -3.383 19.313 1.00 95.00 98 ILE A CA 1
ATOM 765 C C . ILE A 1 98 ? -3.037 -2.313 20.259 1.00 95.00 98 ILE A C 1
ATOM 767 O O . ILE A 1 98 ? -1.892 -2.389 20.717 1.00 95.00 98 ILE A O 1
ATOM 771 N N . ALA A 1 99 ? -3.879 -1.321 20.543 1.00 92.94 99 ALA A N 1
ATOM 772 C CA . ALA A 1 99 ? -3.628 -0.258 21.508 1.00 92.94 99 ALA A CA 1
ATOM 773 C C . ALA A 1 99 ? -4.436 -0.493 22.797 1.00 92.94 99 ALA A C 1
ATOM 775 O O . ALA A 1 99 ? -5.517 -1.077 22.760 1.00 92.94 99 ALA A O 1
ATOM 776 N N . LEU A 1 100 ? -3.919 -0.032 23.941 1.00 89.94 100 LEU A N 1
ATOM 777 C CA . LEU A 1 100 ? -4.541 -0.243 25.260 1.00 89.94 100 LEU A CA 1
ATOM 778 C C . LEU A 1 100 ? -5.938 0.383 25.400 1.00 89.94 100 LEU A C 1
ATOM 780 O O . LEU A 1 100 ? -6.754 -0.107 26.176 1.00 89.94 100 LEU A O 1
ATOM 784 N N . ASP A 1 101 ? -6.200 1.473 24.686 1.00 88.94 101 ASP A N 1
ATOM 785 C CA . ASP A 1 101 ? -7.442 2.248 24.725 1.00 88.94 101 ASP A CA 1
ATOM 786 C C . ASP A 1 101 ? -8.419 1.891 23.593 1.00 88.94 101 ASP A C 1
ATOM 788 O O . ASP A 1 101 ? -9.532 2.420 23.545 1.00 88.94 101 ASP A O 1
ATOM 792 N N . ALA A 1 102 ? -8.034 0.986 22.692 1.00 90.12 102 ALA A N 1
ATOM 793 C CA . ALA A 1 102 ? -8.840 0.604 21.545 1.00 90.12 102 ALA A CA 1
ATOM 794 C C . ALA A 1 102 ? -9.677 -0.652 21.836 1.00 90.12 102 ALA A C 1
ATOM 796 O O . ALA A 1 102 ? -9.165 -1.688 22.252 1.00 90.12 102 ALA A O 1
ATOM 797 N N . THR A 1 103 ? -10.987 -0.580 21.580 1.00 93.81 103 THR A N 1
ATOM 798 C CA . THR A 1 103 ? -11.894 -1.739 21.704 1.00 93.81 103 THR A CA 1
ATOM 799 C C . THR A 1 103 ? -11.724 -2.738 20.556 1.00 93.81 103 THR A C 1
ATOM 801 O O . THR A 1 103 ? -11.924 -3.936 20.740 1.00 93.81 103 THR A O 1
ATOM 804 N N . LEU A 1 104 ? -11.363 -2.244 19.372 1.00 95.44 104 LEU A N 1
ATOM 805 C CA . LEU A 1 104 ? -11.067 -3.031 18.177 1.00 95.44 104 LEU A CA 1
ATOM 806 C C . LEU A 1 104 ? -9.708 -2.590 17.623 1.00 95.44 104 LEU A C 1
ATOM 808 O O . LEU A 1 104 ? -9.357 -1.420 17.781 1.00 95.44 104 LEU A O 1
ATOM 812 N N . PRO A 1 105 ? -8.947 -3.493 16.984 1.00 95.69 105 PRO A N 1
ATOM 813 C CA . PRO A 1 105 ? -7.671 -3.129 16.389 1.00 95.69 105 PRO A CA 1
ATOM 814 C C . PRO A 1 105 ? -7.864 -2.271 15.137 1.00 95.69 105 PRO A C 1
ATOM 816 O O . PRO A 1 105 ? -8.792 -2.508 14.361 1.00 95.69 105 PRO A O 1
ATOM 819 N N . ASP A 1 106 ? -6.932 -1.354 14.881 1.00 95.56 106 ASP A N 1
ATOM 820 C CA . ASP A 1 106 ? -6.785 -0.804 13.532 1.00 95.56 106 ASP A CA 1
ATOM 821 C C . ASP A 1 106 ? -6.119 -1.859 12.641 1.00 95.56 106 ASP A C 1
ATOM 823 O O . ASP A 1 106 ? -5.220 -2.584 13.073 1.00 95.56 106 ASP A O 1
ATOM 827 N N . ILE A 1 107 ? -6.531 -1.949 11.379 1.00 97.38 107 ILE A N 1
ATOM 828 C CA . ILE A 1 107 ? -6.019 -2.962 10.451 1.00 97.38 107 ILE A CA 1
ATOM 829 C C . ILE A 1 107 ? -5.294 -2.259 9.310 1.00 97.38 107 ILE A C 1
ATOM 831 O O . ILE A 1 107 ? -5.851 -1.385 8.643 1.00 97.38 107 ILE A O 1
ATOM 835 N N . LYS A 1 108 ? -4.028 -2.629 9.092 1.00 97.94 108 LYS A N 1
ATOM 836 C CA . LYS A 1 108 ? -3.229 -2.153 7.958 1.00 97.94 108 LYS A CA 1
ATOM 837 C C . LYS A 1 108 ? -3.018 -3.289 6.977 1.00 97.94 108 LYS A C 1
ATOM 839 O O . LYS A 1 108 ? -2.440 -4.314 7.332 1.00 97.94 108 LYS A O 1
ATOM 844 N N . PHE A 1 109 ? -3.461 -3.081 5.748 1.00 98.19 109 PHE A N 1
ATOM 845 C CA . PHE A 1 109 ? -3.328 -4.015 4.638 1.00 98.19 109 PHE A CA 1
ATOM 846 C C . PHE A 1 109 ? -2.082 -3.699 3.811 1.00 98.19 109 PHE A C 1
ATOM 848 O O . PHE A 1 109 ? -1.748 -2.535 3.626 1.00 98.19 109 PHE A O 1
ATOM 855 N N . TYR A 1 110 ? -1.411 -4.725 3.292 1.00 97.06 110 TYR A N 1
ATOM 856 C CA . TYR A 1 110 ? -0.217 -4.648 2.460 1.00 97.06 110 TYR A CA 1
ATOM 857 C C . TYR A 1 110 ? -0.409 -5.453 1.174 1.00 97.06 110 TYR A C 1
ATOM 859 O O . TYR A 1 110 ? -0.490 -6.683 1.198 1.00 97.06 110 TYR A O 1
ATOM 867 N N . THR A 1 111 ? -0.363 -4.763 0.038 1.00 95.44 111 THR A N 1
ATOM 868 C CA . THR A 1 111 ? -0.226 -5.365 -1.288 1.00 95.44 111 THR A CA 1
ATOM 869 C C . THR A 1 111 ? 1.262 -5.609 -1.587 1.00 95.44 111 THR A C 1
ATOM 871 O O . THR A 1 111 ? 2.024 -4.640 -1.676 1.00 95.44 111 THR A O 1
ATOM 874 N N . PRO A 1 112 ? 1.724 -6.861 -1.782 1.00 92.38 112 PRO A N 1
ATOM 875 C CA . PRO A 1 112 ? 3.096 -7.176 -2.188 1.00 92.38 112 PRO A CA 1
ATOM 876 C C . PRO A 1 112 ? 3.298 -6.912 -3.682 1.00 92.38 112 PRO A C 1
ATOM 878 O O . PRO A 1 112 ? 3.399 -7.817 -4.512 1.00 92.38 112 PRO A O 1
ATOM 881 N N . VAL A 1 113 ? 3.368 -5.639 -4.041 1.00 91.50 113 VAL A N 1
ATOM 882 C CA . VAL A 1 113 ? 3.478 -5.164 -5.426 1.00 91.50 113 VAL A CA 1
ATOM 883 C C . VAL A 1 113 ? 4.717 -5.683 -6.167 1.00 91.50 113 VAL A C 1
ATOM 885 O O . VAL A 1 113 ? 4.657 -5.888 -7.372 1.00 91.50 113 VAL A O 1
ATOM 888 N N . ARG A 1 114 ? 5.803 -6.054 -5.472 1.00 86.44 114 ARG A N 1
ATOM 889 C CA . ARG A 1 114 ? 6.938 -6.765 -6.105 1.00 86.44 114 ARG A CA 1
ATOM 890 C C . ARG A 1 114 ? 6.553 -8.112 -6.735 1.00 86.44 114 ARG A C 1
ATOM 892 O O . ARG A 1 114 ? 7.249 -8.615 -7.620 1.00 86.44 114 ARG A O 1
ATOM 899 N N . ARG A 1 115 ? 5.489 -8.738 -6.220 1.00 83.81 115 ARG A N 1
ATOM 900 C CA . ARG A 1 115 ? 5.005 -10.058 -6.633 1.00 83.81 115 ARG A CA 1
ATOM 901 C C . ARG A 1 115 ? 3.851 -9.941 -7.624 1.00 83.81 115 ARG A C 1
ATOM 903 O O . ARG A 1 115 ? 3.861 -10.666 -8.617 1.00 83.81 115 ARG A O 1
ATOM 910 N N . TYR A 1 116 ? 2.910 -9.044 -7.345 1.00 88.44 116 TYR A N 1
ATOM 911 C CA . TYR A 1 116 ? 1.648 -8.902 -8.079 1.00 88.44 116 TYR A CA 1
ATOM 912 C C . TYR A 1 116 ? 1.637 -7.756 -9.096 1.00 88.44 116 TYR A C 1
ATOM 914 O O . TYR A 1 116 ? 0.803 -7.751 -9.988 1.00 88.44 116 TYR A O 1
ATOM 922 N N . GLY A 1 117 ? 2.569 -6.809 -8.995 1.00 84.56 117 GLY A N 1
ATOM 923 C CA . GLY A 1 117 ? 2.744 -5.735 -9.968 1.00 84.56 117 GLY A CA 1
ATOM 924 C C . GLY A 1 117 ? 3.620 -6.142 -11.158 1.00 84.56 117 GLY A C 1
ATOM 925 O O . GLY A 1 117 ? 4.353 -7.141 -11.122 1.00 84.56 117 GLY A O 1
ATOM 926 N N . ARG A 1 118 ? 3.549 -5.331 -12.219 1.00 88.31 118 ARG A N 1
ATOM 927 C CA . ARG A 1 118 ? 4.258 -5.541 -13.493 1.00 88.31 118 ARG A CA 1
ATOM 928 C C . ARG A 1 118 ? 5.745 -5.185 -13.396 1.00 88.31 118 ARG A C 1
ATOM 930 O O . ARG A 1 118 ? 6.594 -6.073 -13.374 1.00 88.31 118 ARG A O 1
ATOM 937 N N . ASP A 1 119 ? 6.034 -3.894 -13.308 1.00 92.19 119 ASP A N 1
ATOM 938 C CA . ASP A 1 119 ? 7.362 -3.287 -13.211 1.00 92.19 119 ASP A CA 1
ATOM 939 C C . ASP A 1 119 ? 7.282 -2.012 -12.358 1.00 92.19 119 ASP A C 1
ATOM 941 O O . ASP A 1 119 ? 6.186 -1.516 -12.070 1.00 92.19 119 ASP A O 1
ATOM 945 N N . ASP A 1 120 ? 8.432 -1.495 -11.917 1.00 94.25 120 ASP A N 1
ATOM 946 C CA . ASP A 1 120 ? 8.456 -0.350 -11.005 1.00 94.25 120 ASP A CA 1
ATOM 947 C C . ASP A 1 120 ? 7.915 0.941 -11.646 1.00 94.25 120 ASP A C 1
ATOM 949 O O . ASP A 1 120 ? 7.353 1.769 -10.927 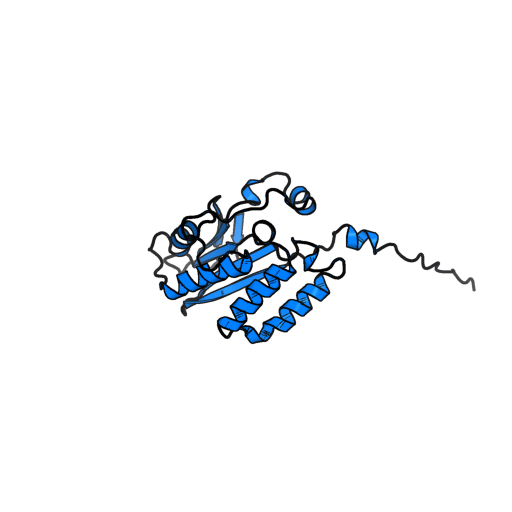1.00 94.25 120 ASP A O 1
ATOM 953 N N . LEU A 1 121 ? 8.034 1.117 -12.970 1.00 96.38 121 LEU A N 1
ATOM 954 C CA . LEU A 1 121 ? 7.505 2.302 -13.656 1.00 96.38 121 LEU A CA 1
ATOM 955 C C . LEU A 1 121 ? 5.979 2.244 -13.760 1.00 96.38 121 LEU A C 1
ATOM 957 O O . LEU A 1 121 ? 5.306 3.207 -13.397 1.00 96.38 121 LEU A O 1
ATOM 961 N N . SER A 1 122 ? 5.435 1.112 -14.213 1.00 96.19 122 SER A N 1
ATOM 962 C CA . SER A 1 122 ? 3.986 0.899 -14.318 1.00 96.19 122 SER A CA 1
ATOM 963 C C . SER A 1 122 ? 3.296 1.087 -12.969 1.00 96.19 122 SER A C 1
ATOM 965 O O . SER A 1 122 ? 2.285 1.777 -12.879 1.00 96.19 122 SER A O 1
ATOM 967 N N . LEU A 1 123 ? 3.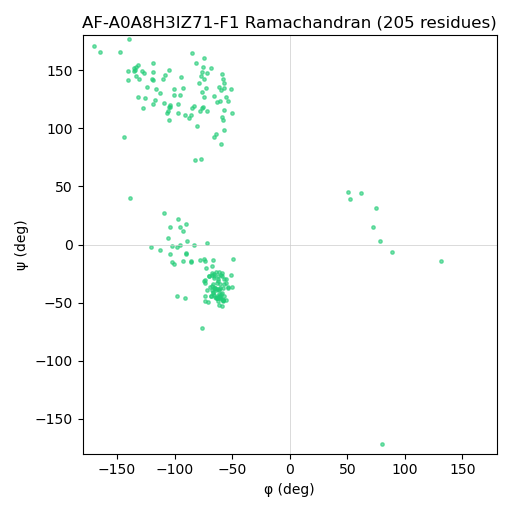875 0.537 -11.899 1.00 95.88 123 LEU A N 1
ATOM 968 C CA . LEU A 1 123 ? 3.371 0.714 -10.537 1.00 95.88 123 LEU A CA 1
ATOM 969 C C . LEU A 1 123 ? 3.425 2.185 -10.114 1.00 95.88 123 LEU A C 1
ATOM 971 O O . LEU A 1 123 ? 2.443 2.708 -9.590 1.00 95.88 123 LEU A O 1
ATOM 975 N N . ALA A 1 124 ? 4.550 2.864 -10.361 1.00 97.56 124 ALA A N 1
ATOM 976 C CA . ALA A 1 124 ? 4.702 4.262 -9.986 1.00 97.56 124 ALA A CA 1
ATOM 977 C C . ALA A 1 124 ? 3.681 5.155 -10.706 1.00 97.56 124 ALA A C 1
ATOM 979 O O . ALA A 1 124 ? 3.107 6.044 -10.079 1.00 97.56 124 ALA A O 1
ATOM 980 N N . HIS A 1 125 ? 3.393 4.897 -11.985 1.00 98.06 125 HIS A N 1
ATOM 981 C CA . HIS A 1 125 ? 2.315 5.571 -12.711 1.00 98.06 125 HIS A CA 1
ATOM 982 C C . HIS A 1 125 ? 0.928 5.217 -12.172 1.00 98.06 125 HIS A C 1
ATOM 984 O O . HIS A 1 125 ? 0.110 6.117 -12.007 1.00 98.06 125 HIS A O 1
ATOM 990 N N . GLY A 1 126 ? 0.678 3.951 -11.834 1.00 97.50 126 GLY A N 1
ATOM 991 C CA . GLY A 1 126 ? -0.587 3.517 -11.244 1.00 97.50 126 GLY A CA 1
ATOM 992 C C . GLY A 1 126 ? -0.887 4.235 -9.927 1.00 97.50 126 GLY A C 1
ATOM 993 O O . GLY A 1 126 ? -1.924 4.883 -9.792 1.00 97.50 126 GLY A O 1
ATOM 994 N N . ILE A 1 127 ? 0.052 4.209 -8.973 1.00 97.12 127 ILE A N 1
ATOM 995 C CA . ILE A 1 127 ? -0.147 4.869 -7.675 1.00 97.12 127 ILE A CA 1
ATOM 996 C C . ILE A 1 127 ? -0.203 6.395 -7.808 1.00 97.12 127 ILE A C 1
ATOM 998 O O . ILE A 1 127 ? -1.011 7.028 -7.137 1.00 97.12 127 ILE A O 1
ATOM 1002 N N . THR A 1 128 ? 0.618 7.012 -8.665 1.00 98.31 128 THR A N 1
ATOM 1003 C CA . THR A 1 128 ? 0.607 8.479 -8.820 1.00 98.31 128 THR A CA 1
ATOM 1004 C C . THR A 1 128 ? -0.641 8.970 -9.546 1.00 98.31 128 THR A C 1
ATOM 1006 O O . THR A 1 128 ? -1.229 9.959 -9.114 1.00 98.31 128 THR A O 1
ATOM 1009 N N . GLY A 1 129 ? -1.103 8.254 -10.573 1.00 98.12 129 GLY A N 1
ATOM 1010 C CA . GLY A 1 129 ? -2.366 8.543 -11.251 1.00 98.12 129 GLY A CA 1
ATOM 1011 C C . GLY A 1 129 ? -3.564 8.413 -10.310 1.00 98.12 129 GLY A C 1
ATOM 1012 O O . GLY A 1 129 ? -4.395 9.317 -10.246 1.00 98.12 129 GLY A O 1
ATOM 1013 N N . TRP A 1 130 ? -3.598 7.351 -9.497 1.00 97.62 130 TRP A N 1
ATOM 1014 C CA . TRP A 1 130 ? -4.619 7.182 -8.461 1.00 97.62 130 TRP A CA 1
ATOM 1015 C C . TRP A 1 130 ? -4.571 8.320 -7.432 1.00 97.62 130 TRP A C 1
ATOM 1017 O O . TRP A 1 130 ? -5.586 8.932 -7.116 1.00 97.62 130 TRP A O 1
ATOM 1027 N N . MET A 1 131 ? -3.384 8.687 -6.941 1.00 97.94 131 MET A N 1
ATOM 1028 C CA . MET A 1 131 ? -3.247 9.797 -5.992 1.00 97.94 131 MET A CA 1
ATOM 1029 C C . MET A 1 131 ? -3.713 11.128 -6.597 1.00 97.94 131 MET A C 1
ATOM 1031 O O . MET A 1 131 ? -4.355 11.918 -5.907 1.00 97.94 131 MET A O 1
ATOM 1035 N N . GLN A 1 132 ? -3.437 11.384 -7.878 1.00 97.94 132 GLN A N 1
ATOM 1036 C CA . GLN A 1 132 ? -3.908 12.579 -8.584 1.00 97.94 132 GLN A CA 1
ATOM 1037 C C . GLN A 1 132 ? -5.434 12.620 -8.710 1.00 97.94 132 GLN A C 1
ATOM 1039 O O . GLN A 1 132 ? -6.022 13.657 -8.401 1.00 97.94 132 GLN A O 1
ATOM 1044 N N . SER A 1 133 ? -6.077 11.514 -9.100 1.00 96.75 133 SER A N 1
ATOM 1045 C CA . SER A 1 133 ? -7.540 11.453 -9.246 1.00 96.75 133 SER A CA 1
ATOM 1046 C C . SER A 1 133 ? -8.285 11.643 -7.921 1.00 96.75 133 SER A C 1
ATOM 1048 O O . SER A 1 133 ? -9.409 12.136 -7.920 1.00 96.75 133 SER A O 1
ATOM 1050 N N . HIS A 1 134 ? -7.627 11.357 -6.795 1.00 95.38 134 HIS A N 1
ATOM 1051 C CA . HIS A 1 134 ? -8.158 11.564 -5.443 1.00 95.38 134 HIS A CA 1
ATOM 1052 C C . HIS A 1 134 ? -7.726 12.904 -4.817 1.00 95.38 134 HIS A C 1
ATOM 1054 O O . HIS A 1 134 ? -7.817 13.082 -3.603 1.00 95.38 134 HIS A O 1
ATOM 1060 N N . GLY A 1 135 ? -7.212 13.853 -5.611 1.00 96.31 135 GLY A N 1
ATOM 1061 C CA . GLY A 1 135 ? -6.824 15.186 -5.130 1.00 96.31 135 GLY A CA 1
ATOM 1062 C C . GLY A 1 135 ? -5.555 15.209 -4.265 1.00 96.31 135 GLY A C 1
ATOM 1063 O O . GLY A 1 135 ? -5.267 16.204 -3.607 1.00 96.31 135 GLY A O 1
ATOM 1064 N N . ARG A 1 136 ? -4.763 14.130 -4.274 1.00 95.38 136 ARG A N 1
ATOM 1065 C CA . ARG A 1 136 ? -3.526 13.942 -3.488 1.00 95.38 136 ARG A CA 1
ATOM 1066 C C . ARG A 1 136 ? -2.272 13.987 -4.368 1.00 95.38 136 ARG A C 1
ATOM 1068 O O . ARG A 1 136 ? -1.244 13.387 -4.054 1.00 95.38 136 ARG A O 1
ATOM 1075 N N . GLY A 1 137 ? -2.362 14.697 -5.493 1.00 96.56 137 GLY A N 1
ATOM 1076 C CA . GLY A 1 137 ? -1.347 14.729 -6.546 1.00 96.56 137 GLY A CA 1
ATOM 1077 C C . GLY A 1 137 ? -0.076 15.530 -6.237 1.00 96.56 137 GLY A C 1
ATOM 1078 O O . GLY A 1 137 ? 0.902 15.379 -6.965 1.00 96.56 137 GLY A O 1
ATOM 1079 N N . GLU A 1 138 ? -0.059 16.342 -5.172 1.00 97.62 138 GLU A N 1
ATOM 1080 C CA . GLU A 1 138 ? 0.984 17.351 -4.887 1.00 97.62 138 GLU A CA 1
ATOM 1081 C C . GLU A 1 138 ? 2.423 16.808 -4.963 1.00 97.62 138 GLU A C 1
ATOM 1083 O O . GLU A 1 138 ? 3.330 17.487 -5.444 1.00 97.62 138 GLU A O 1
ATOM 1088 N N . TYR A 1 139 ? 2.643 15.563 -4.528 1.00 96.06 139 TYR A N 1
ATOM 1089 C CA . TYR A 1 139 ? 3.977 14.960 -4.450 1.00 96.06 139 TYR A CA 1
ATOM 1090 C C . TYR A 1 139 ? 4.275 13.918 -5.537 1.00 96.06 139 TYR A C 1
ATOM 1092 O O . TYR A 1 139 ? 5.342 13.305 -5.499 1.00 96.06 139 TYR A O 1
ATOM 1100 N N . CYS A 1 140 ? 3.387 13.717 -6.516 1.00 98.00 140 CYS A N 1
ATOM 1101 C CA . CYS A 1 140 ? 3.519 12.638 -7.504 1.00 98.00 140 CYS A CA 1
ATOM 1102 C C . CYS A 1 140 ? 4.791 12.745 -8.359 1.00 98.00 140 CYS A C 1
ATOM 1104 O O . CYS A 1 140 ? 5.524 11.767 -8.504 1.00 98.00 140 CYS A O 1
ATOM 1106 N N . GLU A 1 141 ? 5.120 13.939 -8.855 1.00 97.69 141 GLU A N 1
ATOM 1107 C CA . GLU A 1 141 ? 6.348 14.153 -9.636 1.00 97.69 141 GLU A CA 1
ATOM 1108 C C . GLU A 1 141 ? 7.611 13.916 -8.796 1.00 97.69 141 GLU A C 1
ATOM 1110 O O . GLU A 1 141 ? 8.583 13.311 -9.253 1.00 97.69 141 GLU A O 1
ATOM 1115 N N . ARG A 1 142 ? 7.596 14.350 -7.528 1.00 97.94 142 ARG A N 1
ATOM 1116 C CA . ARG A 1 142 ? 8.722 14.150 -6.603 1.00 97.94 142 ARG A CA 1
ATOM 1117 C C . ARG A 1 142 ? 8.905 12.681 -6.246 1.00 97.94 142 ARG A C 1
ATOM 1119 O O . ARG A 1 142 ? 10.043 12.237 -6.108 1.00 97.94 142 ARG A O 1
ATOM 1126 N N . TYR A 1 143 ? 7.808 11.939 -6.119 1.00 97.62 143 TYR A N 1
ATOM 1127 C CA . TYR A 1 143 ? 7.827 10.498 -5.907 1.00 97.62 143 TYR A CA 1
ATOM 1128 C C . TYR A 1 143 ? 8.507 9.782 -7.078 1.00 97.62 143 TYR A C 1
ATOM 1130 O O . TYR A 1 143 ? 9.483 9.068 -6.857 1.00 97.62 143 TYR A O 1
ATOM 1138 N N . LEU A 1 144 ? 8.086 10.057 -8.318 1.00 97.25 144 LEU A N 1
ATOM 1139 C CA . LEU A 1 144 ? 8.714 9.497 -9.522 1.00 97.25 144 LEU A CA 1
ATOM 1140 C C . LEU A 1 144 ? 10.204 9.854 -9.612 1.00 97.25 144 LEU A C 1
ATOM 1142 O O . LEU A 1 144 ? 11.043 8.968 -9.763 1.00 97.25 144 LEU A O 1
ATOM 1146 N N . SER A 1 145 ? 10.560 11.127 -9.408 1.00 97.44 145 SER A N 1
ATOM 1147 C CA . SER A 1 145 ? 11.964 11.562 -9.423 1.00 97.44 145 SER A CA 1
ATOM 1148 C C . SER A 1 145 ? 12.814 10.866 -8.352 1.00 97.44 145 SER A C 1
ATOM 1150 O O . SER A 1 145 ? 13.983 10.547 -8.584 1.00 97.44 145 SER A O 1
ATOM 1152 N N . MET A 1 146 ? 12.253 10.625 -7.163 1.00 97.31 146 MET A N 1
ATOM 1153 C CA . MET A 1 146 ? 12.928 9.891 -6.092 1.00 97.31 146 MET A CA 1
ATOM 1154 C C . MET A 1 146 ? 13.185 8.435 -6.497 1.00 97.31 146 MET A C 1
ATOM 1156 O O . MET A 1 146 ? 14.310 7.962 -6.335 1.00 97.31 146 MET A O 1
ATOM 1160 N N . LEU A 1 147 ? 12.197 7.762 -7.090 1.00 96.69 147 LEU A N 1
ATOM 1161 C CA . LEU A 1 147 ? 12.340 6.396 -7.598 1.00 96.69 147 LEU A CA 1
ATOM 1162 C C . LEU A 1 147 ? 13.415 6.293 -8.687 1.00 96.69 147 LEU A C 1
ATOM 1164 O O . LEU A 1 147 ? 14.275 5.416 -8.620 1.00 96.69 147 LEU A O 1
ATOM 1168 N N . GLU A 1 148 ? 13.434 7.216 -9.648 1.00 95.19 148 GLU A N 1
ATOM 1169 C CA . GLU A 1 148 ? 14.459 7.258 -10.700 1.00 95.19 148 GLU A CA 1
ATOM 1170 C C . GLU A 1 148 ? 15.869 7.447 -10.125 1.00 95.19 148 GLU A C 1
ATOM 1172 O O . GLU A 1 148 ? 16.804 6.734 -10.497 1.00 95.19 148 GLU A O 1
ATOM 1177 N N . LYS A 1 149 ? 16.028 8.363 -9.160 1.00 94.94 149 LYS A N 1
ATOM 1178 C CA . LYS A 1 149 ? 17.312 8.600 -8.478 1.00 94.94 149 LYS A CA 1
ATOM 1179 C C . LYS A 1 149 ? 17.763 7.398 -7.663 1.00 94.94 149 LYS A C 1
ATOM 1181 O O . LYS A 1 149 ? 18.956 7.100 -7.625 1.00 94.94 149 LYS A O 1
ATOM 1186 N N . LEU A 1 150 ? 16.831 6.698 -7.023 1.00 93.62 150 LEU A N 1
ATOM 1187 C CA . LEU A 1 150 ? 17.145 5.455 -6.339 1.00 93.62 150 LEU A CA 1
ATOM 1188 C C . LEU A 1 150 ? 17.461 4.336 -7.326 1.00 93.62 150 LEU A C 1
ATOM 1190 O O . LEU A 1 150 ? 18.257 3.485 -6.972 1.00 93.62 150 LEU A O 1
ATOM 1194 N N . SER A 1 151 ? 16.957 4.336 -8.559 1.00 91.81 151 SER A N 1
ATOM 1195 C CA . SER A 1 151 ? 17.128 3.227 -9.507 1.00 91.81 151 SER A CA 1
ATOM 1196 C C . SER A 1 151 ? 18.275 3.398 -10.515 1.00 91.81 151 SER A C 1
ATOM 1198 O O . SER A 1 151 ? 18.307 2.703 -11.509 1.00 91.81 151 SER A O 1
ATOM 1200 N N . GLN A 1 152 ? 19.304 4.219 -10.268 1.00 90.25 152 GLN A N 1
ATOM 1201 C CA . GLN A 1 152 ? 20.416 4.489 -11.224 1.00 90.25 152 GLN A CA 1
ATOM 1202 C C . GLN A 1 152 ? 21.129 3.277 -11.880 1.00 90.25 152 GLN A C 1
ATOM 1204 O O . GLN A 1 152 ? 21.921 3.442 -12.802 1.00 90.25 152 GLN A O 1
ATOM 1209 N N . HIS A 1 153 ? 20.899 2.064 -11.390 1.00 89.88 153 HIS A N 1
ATOM 1210 C CA . HIS A 1 153 ? 21.488 0.822 -11.875 1.00 89.88 153 HIS A CA 1
ATOM 1211 C C . HIS A 1 153 ? 20.675 0.112 -12.970 1.00 89.88 153 HIS A C 1
ATOM 1213 O O . HIS A 1 153 ? 21.159 -0.888 -13.504 1.00 89.88 153 HIS A O 1
ATOM 1219 N N . ARG A 1 154 ? 19.457 0.584 -13.274 1.00 92.06 154 ARG A N 1
ATOM 1220 C CA . ARG A 1 154 ? 18.568 0.093 -14.344 1.00 92.06 154 ARG A CA 1
ATOM 1221 C C . ARG A 1 154 ? 17.451 1.108 -14.626 1.00 92.06 154 ARG A C 1
ATOM 1223 O O . ARG A 1 154 ? 17.208 1.989 -13.814 1.00 92.06 154 ARG A O 1
ATOM 1230 N N . ALA A 1 155 ? 16.716 0.994 -15.731 1.00 92.88 155 ALA A N 1
ATOM 1231 C CA . ALA A 1 155 ? 15.475 1.763 -15.845 1.00 92.88 155 ALA A CA 1
ATOM 1232 C C . ALA A 1 155 ? 14.366 1.140 -14.974 1.00 92.88 155 ALA A C 1
ATOM 1234 O O . ALA A 1 155 ? 14.333 -0.075 -14.752 1.00 92.88 155 ALA A O 1
ATOM 1235 N N . LEU A 1 156 ? 13.414 1.964 -14.521 1.00 94.06 156 LEU A N 1
ATOM 1236 C CA . LEU A 1 156 ? 12.262 1.504 -13.733 1.00 94.06 156 LEU A CA 1
ATOM 1237 C C . LEU A 1 156 ? 11.387 0.498 -14.496 1.0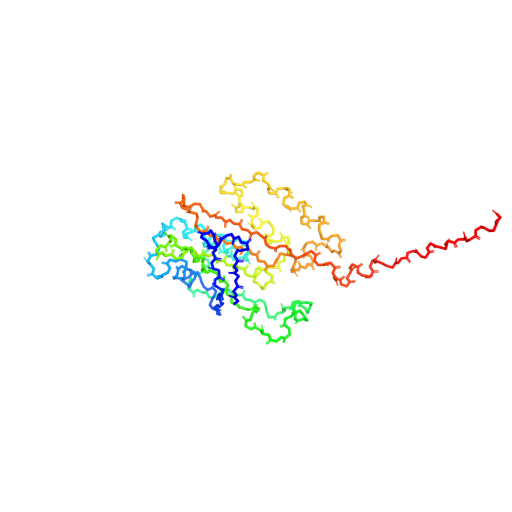0 94.06 156 LEU A C 1
ATOM 1239 O O . LEU A 1 156 ? 10.884 -0.444 -13.896 1.00 94.06 156 LEU A O 1
ATOM 1243 N N . ARG A 1 157 ? 11.268 0.658 -15.820 1.00 94.25 157 ARG A N 1
ATOM 1244 C CA . ARG A 1 157 ? 10.506 -0.248 -16.698 1.00 94.25 157 ARG A CA 1
ATOM 1245 C C . ARG A 1 157 ? 11.184 -1.600 -16.936 1.00 94.25 157 ARG A C 1
ATOM 1247 O O . ARG A 1 157 ? 10.532 -2.551 -17.345 1.00 94.25 157 ARG A O 1
ATOM 1254 N N . ASP A 1 158 ? 12.496 -1.677 -16.709 1.00 89.75 158 ASP A N 1
ATOM 1255 C CA . ASP A 1 158 ? 13.306 -2.855 -17.042 1.00 89.75 158 ASP A CA 1
ATOM 1256 C C . ASP A 1 158 ? 13.348 -3.867 -15.881 1.00 89.75 158 ASP A C 1
ATOM 1258 O O . ASP A 1 158 ? 14.051 -4.875 -15.949 1.00 89.75 158 ASP A O 1
ATOM 1262 N N . GLY A 1 159 ? 12.633 -3.610 -14.781 1.00 84.19 159 GLY A N 1
ATOM 1263 C CA . GLY A 1 159 ? 12.626 -4.513 -13.638 1.00 84.19 159 GLY A CA 1
ATOM 1264 C C . GLY A 1 159 ? 11.582 -4.183 -12.581 1.00 84.19 159 GLY A C 1
ATOM 1265 O O . GLY A 1 159 ? 10.947 -3.131 -12.591 1.00 84.19 159 GLY A O 1
ATOM 1266 N N . LYS A 1 160 ? 11.446 -5.111 -11.635 1.00 85.62 160 LYS A N 1
ATOM 1267 C CA . LYS A 1 160 ? 10.570 -4.996 -10.470 1.00 85.62 160 LYS A CA 1
ATOM 1268 C C . LYS A 1 160 ? 11.295 -5.431 -9.207 1.00 85.62 160 LYS A C 1
ATOM 1270 O O . LYS A 1 160 ? 12.123 -6.347 -9.253 1.00 85.62 160 LYS A O 1
ATOM 1275 N N . GLY A 1 161 ? 10.903 -4.845 -8.082 1.00 83.56 161 GLY A N 1
ATOM 1276 C CA . GLY A 1 161 ? 11.385 -5.228 -6.755 1.00 83.56 161 GLY A CA 1
ATOM 1277 C C . GLY A 1 161 ? 11.842 -4.053 -5.901 1.00 83.56 161 GLY A C 1
ATOM 1278 O O . GLY A 1 161 ? 11.948 -4.217 -4.685 1.00 83.56 161 GLY A O 1
ATOM 1279 N N . MET A 1 162 ? 12.043 -2.875 -6.501 1.00 90.31 162 MET A N 1
ATOM 1280 C CA . MET A 1 162 ? 12.375 -1.671 -5.748 1.00 90.31 162 MET A CA 1
ATOM 1281 C C . MET A 1 162 ? 11.182 -1.225 -4.901 1.00 90.31 162 MET A C 1
ATOM 1283 O O . MET A 1 162 ? 11.332 -0.935 -3.719 1.00 90.31 162 MET A O 1
ATOM 1287 N N . GLN A 1 163 ? 9.973 -1.222 -5.454 1.00 93.12 163 GLN A N 1
ATOM 1288 C CA . GLN A 1 163 ? 8.752 -1.067 -4.668 1.00 93.12 163 GLN A CA 1
ATOM 1289 C C . GLN A 1 163 ? 8.324 -2.443 -4.159 1.00 93.12 163 GLN A C 1
ATOM 1291 O O . GLN A 1 163 ? 7.962 -3.337 -4.922 1.00 93.12 163 GLN A O 1
ATOM 1296 N N . THR A 1 164 ? 8.422 -2.641 -2.846 1.00 91.31 164 THR A N 1
ATOM 1297 C CA . THR A 1 164 ? 8.230 -3.958 -2.219 1.00 91.31 164 THR A CA 1
ATOM 1298 C C . THR A 1 164 ? 6.782 -4.191 -1.812 1.00 91.31 164 THR A C 1
ATOM 1300 O O . THR A 1 164 ? 6.219 -5.242 -2.126 1.00 91.31 164 THR A O 1
ATOM 1303 N N . TYR A 1 165 ? 6.178 -3.187 -1.177 1.00 94.25 165 TYR A N 1
ATOM 1304 C CA . TYR A 1 165 ? 4.783 -3.175 -0.759 1.00 94.25 165 TYR A CA 1
ATOM 1305 C C . TYR A 1 165 ? 4.171 -1.794 -0.981 1.00 94.25 165 TYR A C 1
ATOM 1307 O O . TYR A 1 165 ? 4.849 -0.775 -0.822 1.00 94.25 165 TYR A O 1
ATOM 1315 N N . VAL A 1 166 ? 2.871 -1.771 -1.250 1.00 97.19 166 VAL A N 1
ATOM 1316 C CA . VAL A 1 166 ? 2.010 -0.617 -0.976 1.00 97.19 166 VAL A CA 1
ATOM 1317 C C . VAL A 1 166 ? 1.055 -1.047 0.123 1.00 97.19 166 VAL A C 1
ATOM 1319 O O . VAL A 1 166 ? 0.474 -2.125 0.038 1.00 97.19 166 VAL A O 1
ATOM 1322 N N . SER A 1 167 ? 0.923 -0.250 1.176 1.00 97.62 167 SER A N 1
ATOM 1323 C CA . SER A 1 167 ? -0.018 -0.525 2.255 1.00 97.62 167 SER A CA 1
ATOM 1324 C C . SER A 1 167 ? -1.050 0.575 2.399 1.00 97.62 167 SER A C 1
ATOM 1326 O O . SER A 1 167 ? -0.799 1.721 2.021 1.00 97.62 167 SER A O 1
ATOM 1328 N N . CYS A 1 168 ? -2.197 0.218 2.967 1.00 97.62 168 CYS A N 1
ATOM 1329 C CA . CYS A 1 168 ? -3.252 1.154 3.306 1.00 97.62 168 CYS A CA 1
ATOM 1330 C C . CYS A 1 168 ? -3.809 0.884 4.708 1.00 97.62 168 CYS A C 1
ATOM 1332 O O . CYS A 1 168 ? -3.827 -0.252 5.185 1.00 97.62 168 CYS A O 1
ATOM 1334 N N . LEU A 1 169 ? -4.315 1.931 5.345 1.00 96.75 169 LEU A N 1
ATOM 1335 C CA . LEU A 1 169 ? -5.102 1.860 6.573 1.00 96.75 169 LEU A CA 1
ATOM 1336 C C . LEU A 1 169 ? -6.239 2.883 6.483 1.00 96.75 169 LEU A C 1
ATOM 1338 O O . LEU A 1 169 ? -6.028 3.983 5.973 1.00 96.75 169 LEU A O 1
ATOM 1342 N N . PHE A 1 170 ? -7.431 2.538 6.969 1.00 95.81 170 PHE A N 1
ATOM 1343 C CA . PHE A 1 170 ? -8.524 3.503 7.088 1.00 95.81 170 PHE A CA 1
ATOM 1344 C C . PHE A 1 170 ? -8.257 4.426 8.273 1.00 95.81 170 PHE A C 1
ATOM 1346 O O . PHE A 1 170 ? -8.149 3.979 9.414 1.00 95.81 170 PHE A O 1
ATOM 1353 N N . ARG A 1 171 ? -8.126 5.728 8.019 1.00 91.00 171 ARG A N 1
ATOM 1354 C CA . ARG A 1 171 ? -8.045 6.724 9.089 1.00 91.00 171 ARG A CA 1
ATOM 1355 C C . ARG A 1 171 ? -9.424 6.940 9.702 1.00 91.00 171 ARG A C 1
ATOM 1357 O O . ARG A 1 171 ? -10.449 6.720 9.068 1.00 91.00 171 ARG A O 1
ATOM 1364 N N . LYS A 1 172 ? -9.455 7.488 10.919 1.00 85.62 172 LYS A N 1
ATOM 1365 C CA . LYS A 1 172 ? -10.708 7.824 11.626 1.00 85.62 172 LYS A CA 1
ATOM 1366 C C . LYS A 1 172 ? -11.604 8.810 10.862 1.00 85.62 172 LYS A C 1
ATOM 1368 O O . LYS A 1 172 ? -12.810 8.805 11.063 1.00 85.62 172 LYS A O 1
ATOM 1373 N N . ASN A 1 173 ? -11.024 9.657 10.008 1.00 84.88 173 ASN A N 1
ATOM 1374 C CA . ASN A 1 173 ? -11.762 10.579 9.138 1.00 84.88 173 ASN A CA 1
ATOM 1375 C C . ASN A 1 173 ? -12.262 9.918 7.840 1.00 84.88 173 ASN A C 1
ATOM 1377 O O . ASN A 1 173 ? -12.883 10.590 7.024 1.00 84.88 173 ASN A O 1
ATOM 1381 N N . GLY A 1 174 ? -11.983 8.628 7.640 1.00 78.56 174 GLY A N 1
ATOM 1382 C CA . GLY A 1 174 ? -12.375 7.878 6.457 1.00 78.56 174 GLY A CA 1
ATOM 1383 C C . GLY A 1 174 ? -11.383 7.906 5.297 1.00 78.56 174 GLY A C 1
ATOM 1384 O O . GLY A 1 174 ? -11.575 7.193 4.318 1.00 78.56 174 GLY A O 1
ATOM 1385 N N . GLU A 1 175 ? -10.312 8.694 5.379 1.00 89.69 175 GLU A N 1
ATOM 1386 C CA . GLU A 1 175 ? -9.301 8.731 4.323 1.00 89.69 175 GLU A CA 1
ATOM 1387 C C . GLU A 1 175 ? -8.383 7.505 4.372 1.00 89.69 175 GLU A C 1
ATOM 1389 O O . GLU A 1 175 ? -8.037 6.995 5.442 1.00 89.69 175 GLU A O 1
ATOM 1394 N N . LEU A 1 176 ? -7.901 7.079 3.204 1.00 95.06 176 LEU A N 1
ATOM 1395 C CA . LEU A 1 176 ? -6.866 6.053 3.106 1.00 95.06 176 LEU A CA 1
ATOM 1396 C C . LEU A 1 176 ? -5.478 6.613 3.458 1.00 95.06 176 LEU A C 1
ATOM 1398 O O . LEU A 1 176 ? -4.918 7.463 2.753 1.00 95.06 176 LEU A O 1
ATOM 1402 N N . ASP A 1 177 ? -4.867 6.079 4.515 1.00 96.50 177 ASP A N 1
ATOM 1403 C CA . ASP A 1 177 ? -3.449 6.261 4.821 1.00 96.50 177 ASP A CA 1
ATOM 1404 C C . ASP A 1 177 ? -2.596 5.309 3.980 1.00 96.50 177 ASP A C 1
ATOM 1406 O O . ASP A 1 177 ? -2.499 4.126 4.296 1.00 96.50 177 ASP A O 1
ATOM 1410 N N . ILE A 1 178 ? -1.976 5.819 2.917 1.00 97.31 178 ILE A N 1
ATOM 1411 C CA . ILE A 1 178 ? -1.229 5.011 1.947 1.00 97.31 178 ILE A CA 1
ATOM 1412 C C . ILE A 1 178 ? 0.269 5.118 2.228 1.00 97.31 178 ILE A C 1
ATOM 1414 O O . ILE A 1 178 ? 0.800 6.212 2.421 1.00 97.31 178 ILE A O 1
ATOM 1418 N N . THR A 1 179 ? 0.977 3.989 2.239 1.00 97.94 179 THR A N 1
ATOM 1419 C CA . THR A 1 179 ? 2.431 3.942 2.458 1.00 97.94 179 THR A CA 1
ATOM 1420 C C . THR A 1 179 ? 3.113 3.075 1.402 1.00 97.94 179 THR A C 1
ATOM 1422 O O . THR A 1 179 ? 2.763 1.912 1.227 1.00 97.94 179 THR A O 1
ATOM 1425 N N . SER A 1 180 ? 4.125 3.617 0.721 1.00 96.94 180 SER A N 1
ATOM 1426 C CA . SER A 1 180 ? 5.010 2.848 -0.167 1.00 96.94 180 SER A CA 1
ATOM 1427 C C . SER A 1 180 ? 6.252 2.365 0.584 1.00 96.94 180 SER A C 1
ATOM 1429 O O . SER A 1 180 ? 6.897 3.153 1.274 1.00 96.94 180 SER A O 1
ATOM 1431 N N . TYR A 1 181 ? 6.629 1.098 0.407 1.00 96.06 181 TYR A N 1
ATOM 1432 C CA . TYR A 1 181 ? 7.855 0.518 0.964 1.00 96.06 181 TYR A CA 1
ATOM 1433 C C . TYR A 1 181 ? 8.897 0.339 -0.131 1.00 96.06 181 TYR A C 1
ATOM 1435 O O . TYR A 1 181 ? 8.724 -0.481 -1.036 1.00 96.06 181 TYR A O 1
ATOM 1443 N N . ILE A 1 182 ? 9.997 1.079 -0.021 1.00 94.38 182 ILE A N 1
ATOM 1444 C CA . ILE A 1 182 ? 11.048 1.119 -1.037 1.00 94.38 182 ILE A CA 1
ATOM 1445 C C . ILE A 1 182 ? 12.265 0.313 -0.570 1.00 94.38 182 ILE A C 1
ATOM 1447 O O . ILE A 1 182 ? 12.891 0.637 0.437 1.00 94.38 182 ILE A O 1
ATOM 1451 N N . GLY A 1 183 ? 12.608 -0.733 -1.316 1.00 90.19 183 GLY A N 1
ATOM 1452 C CA . GLY A 1 183 ? 13.873 -1.449 -1.234 1.00 90.19 183 GLY A CA 1
ATOM 1453 C C . GLY A 1 183 ? 14.874 -0.833 -2.217 1.00 90.19 183 GLY A C 1
ATOM 1454 O O . GLY A 1 183 ? 14.698 -0.993 -3.417 1.00 90.19 183 GLY A O 1
ATOM 1455 N N . PRO A 1 184 ? 15.951 -0.164 -1.773 1.00 85.06 184 PRO A N 1
ATOM 1456 C CA . PRO A 1 184 ? 16.849 0.600 -2.655 1.00 85.06 184 PRO A CA 1
ATOM 1457 C C . PRO A 1 184 ? 17.747 -0.258 -3.572 1.00 85.06 184 PRO A C 1
ATOM 1459 O O . PRO A 1 184 ? 18.584 0.277 -4.306 1.00 85.06 184 PRO A O 1
ATOM 1462 N N . GLU A 1 185 ? 17.614 -1.588 -3.508 1.00 87.50 185 GLU A N 1
ATOM 1463 C CA . GLU A 1 185 ? 18.390 -2.550 -4.301 1.00 87.50 185 GLU A CA 1
ATOM 1464 C C . GLU A 1 185 ? 19.910 -2.316 -4.197 1.00 87.50 185 GLU A C 1
ATOM 1466 O O . GLU A 1 185 ? 20.643 -2.424 -5.177 1.00 87.50 185 GLU A O 1
ATOM 1471 N N . ALA A 1 186 ? 20.401 -1.966 -3.001 1.00 86.06 186 ALA A N 1
ATOM 1472 C CA . ALA A 1 186 ? 21.792 -1.552 -2.778 1.00 86.06 186 ALA A CA 1
ATOM 1473 C C . ALA A 1 186 ? 22.830 -2.605 -3.218 1.00 86.06 186 ALA A C 1
ATOM 1475 O O . ALA A 1 186 ? 23.923 -2.249 -3.652 1.00 86.06 186 ALA A O 1
ATOM 1476 N N . PHE A 1 187 ? 22.463 -3.886 -3.160 1.00 84.19 187 PHE A N 1
ATOM 1477 C CA . PHE A 1 187 ? 23.311 -5.021 -3.532 1.00 84.19 187 PHE A CA 1
ATOM 1478 C C . PHE A 1 187 ? 22.947 -5.640 -4.889 1.00 84.19 187 PHE A C 1
ATOM 1480 O O . PHE A 1 187 ? 23.383 -6.750 -5.189 1.00 84.19 187 PHE A O 1
ATOM 1487 N N . ALA A 1 188 ? 22.150 -4.958 -5.720 1.00 82.75 188 ALA A N 1
ATOM 1488 C CA . ALA A 1 188 ? 21.859 -5.441 -7.066 1.00 82.75 188 ALA A CA 1
ATOM 1489 C C . ALA A 1 188 ? 23.156 -5.647 -7.860 1.00 82.75 188 ALA A C 1
ATOM 1491 O O . ALA A 1 188 ? 24.042 -4.789 -7.881 1.00 82.75 188 ALA A O 1
ATOM 1492 N N . SER A 1 189 ? 23.258 -6.774 -8.557 1.00 82.81 189 SER A N 1
ATOM 1493 C CA . SER A 1 189 ? 24.451 -7.144 -9.323 1.00 82.81 189 SER A CA 1
ATOM 1494 C C . SER A 1 189 ? 24.831 -6.096 -10.373 1.00 82.81 189 SER A C 1
ATOM 1496 O O . SER A 1 189 ? 26.020 -5.842 -10.560 1.00 82.81 189 SER A O 1
ATOM 1498 N N . SER A 1 190 ? 23.867 -5.403 -10.991 1.00 83.00 190 SER A N 1
ATOM 1499 C CA . SER A 1 190 ? 24.166 -4.308 -11.927 1.00 83.00 190 SER A CA 1
ATOM 1500 C C . SER A 1 190 ? 24.800 -3.080 -11.257 1.00 83.00 190 SER A C 1
ATOM 1502 O O . SER A 1 190 ? 25.596 -2.393 -11.895 1.00 83.00 190 SER A O 1
ATOM 1504 N N . ARG A 1 191 ? 24.562 -2.832 -9.959 1.00 83.00 191 ARG A N 1
ATOM 1505 C CA . ARG A 1 191 ? 25.314 -1.814 -9.195 1.00 83.00 191 ARG A CA 1
ATOM 1506 C C . ARG A 1 191 ? 26.759 -2.220 -8.984 1.00 83.00 191 ARG A C 1
ATOM 1508 O O . ARG A 1 191 ? 27.659 -1.401 -9.143 1.00 83.00 191 ARG A O 1
ATOM 1515 N N . LEU A 1 192 ? 26.975 -3.482 -8.625 1.00 80.62 192 LEU A N 1
ATOM 1516 C CA . LEU A 1 192 ? 28.304 -4.020 -8.343 1.00 80.62 192 LEU A CA 1
ATOM 1517 C C . LEU A 1 192 ? 29.149 -4.125 -9.622 1.00 80.62 192 LEU A C 1
ATOM 1519 O O . LEU A 1 192 ? 30.342 -3.832 -9.595 1.00 80.62 192 LEU A O 1
ATOM 1523 N N . ALA A 1 193 ? 28.527 -4.464 -10.755 1.00 72.19 193 ALA A N 1
ATOM 1524 C CA . ALA A 1 193 ? 29.178 -4.509 -12.064 1.00 72.19 193 ALA A CA 1
ATOM 1525 C C . ALA A 1 193 ? 29.640 -3.118 -12.540 1.00 72.19 193 ALA A C 1
ATOM 1527 O O . ALA A 1 193 ? 30.738 -2.991 -13.086 1.00 72.19 193 ALA A O 1
ATOM 1528 N N . ASN A 1 194 ? 28.847 -2.078 -12.262 1.00 62.69 194 ASN A N 1
ATOM 1529 C CA . ASN A 1 194 ? 29.190 -0.680 -12.549 1.00 62.69 194 ASN A CA 1
ATOM 1530 C C . ASN A 1 194 ? 30.182 -0.083 -11.530 1.00 62.69 194 ASN A C 1
ATOM 1532 O O . ASN A 1 194 ? 30.770 0.966 -11.778 1.00 62.69 194 ASN A O 1
ATOM 1536 N N . GLY A 1 195 ? 30.391 -0.756 -10.395 1.00 55.62 195 GLY A N 1
ATOM 1537 C CA . GLY A 1 195 ? 31.240 -0.323 -9.289 1.00 55.62 195 GLY A CA 1
ATOM 1538 C C . GLY A 1 195 ? 32.701 -0.764 -9.367 1.00 55.62 195 GLY A C 1
ATOM 1539 O O . GLY A 1 195 ? 33.373 -0.729 -8.336 1.00 55.62 195 GLY A O 1
ATOM 1540 N N . LYS A 1 196 ? 33.232 -1.188 -10.530 1.00 48.91 196 LYS A N 1
ATOM 1541 C CA . LYS A 1 196 ? 34.684 -1.427 -10.645 1.00 48.91 196 LYS A CA 1
ATOM 1542 C C . LYS A 1 196 ? 35.409 -0.126 -10.284 1.00 48.91 196 LYS A C 1
ATOM 1544 O O . LYS A 1 196 ? 35.272 0.850 -11.021 1.00 48.91 196 LYS A O 1
ATOM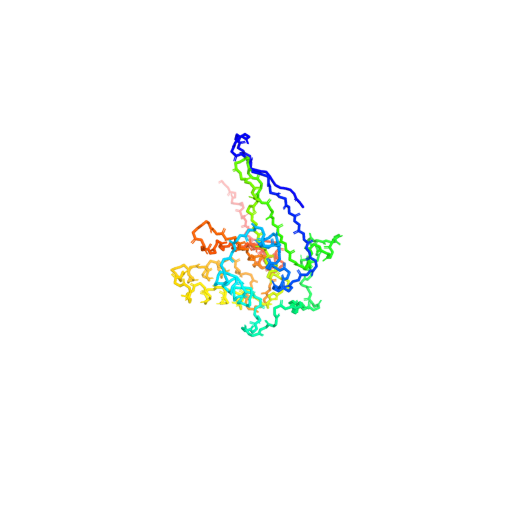 1549 N N . PRO A 1 197 ? 36.197 -0.085 -9.195 1.00 48.56 197 PRO A N 1
ATOM 1550 C CA . PRO A 1 197 ? 36.954 1.106 -8.882 1.00 48.56 197 PRO A CA 1
ATOM 1551 C C . PRO A 1 197 ? 37.936 1.311 -10.031 1.00 48.56 197 PRO A C 1
ATOM 1553 O O . PRO A 1 197 ? 38.750 0.432 -10.332 1.00 48.56 197 PRO A O 1
ATOM 1556 N N . THR A 1 198 ? 37.885 2.473 -10.681 1.00 52.09 198 THR A N 1
ATOM 1557 C CA . THR A 1 198 ? 39.059 2.984 -11.383 1.00 52.09 198 THR A CA 1
ATOM 1558 C C . THR A 1 198 ? 40.195 2.903 -10.378 1.00 52.09 198 THR A C 1
ATOM 1560 O O . THR A 1 198 ? 40.132 3.562 -9.338 1.00 52.09 198 THR A O 1
ATOM 1563 N N . LYS A 1 199 ? 41.183 2.033 -10.627 1.00 47.94 199 LYS A N 1
ATOM 1564 C CA . LYS A 1 199 ? 42.408 1.950 -9.831 1.00 47.94 199 LYS A CA 1
ATOM 1565 C C . LYS A 1 199 ? 43.085 3.315 -9.913 1.00 47.94 199 LYS A C 1
ATOM 1567 O O . LYS A 1 199 ? 43.922 3.547 -10.777 1.00 47.94 199 LYS A O 1
ATOM 1572 N N . GLY A 1 200 ? 42.697 4.227 -9.029 1.00 49.94 200 GLY A N 1
ATOM 1573 C CA . GLY A 1 200 ? 43.436 5.438 -8.753 1.00 49.94 200 GLY A CA 1
ATOM 1574 C C . GLY A 1 200 ? 44.740 4.984 -8.133 1.00 49.94 200 GLY A C 1
ATOM 1575 O O . GLY A 1 200 ? 44.807 4.722 -6.934 1.00 49.94 200 GLY A O 1
ATOM 1576 N N . THR A 1 201 ? 45.762 4.805 -8.963 1.00 46.12 201 THR A N 1
ATOM 1577 C CA . THR A 1 201 ? 47.134 4.648 -8.506 1.00 46.12 201 THR A CA 1
ATOM 1578 C C . THR A 1 201 ? 47.467 5.884 -7.684 1.00 46.12 201 THR A C 1
ATOM 1580 O O . THR A 1 201 ? 47.791 6.933 -8.240 1.00 46.12 201 THR A O 1
ATOM 1583 N N . ARG A 1 202 ? 47.380 5.781 -6.354 1.00 47.16 202 ARG A N 1
ATOM 1584 C CA . ARG A 1 202 ? 48.090 6.702 -5.472 1.00 47.16 202 ARG A CA 1
ATOM 1585 C C . ARG A 1 202 ? 49.572 6.459 -5.727 1.00 47.16 202 ARG A C 1
ATOM 1587 O O . ARG A 1 202 ? 50.159 5.536 -5.169 1.00 47.16 202 ARG A O 1
ATOM 1594 N N . ARG A 1 203 ? 50.164 7.262 -6.614 1.00 49.34 203 ARG A N 1
ATOM 1595 C CA . ARG A 1 203 ? 51.609 7.473 -6.602 1.00 49.34 203 ARG A CA 1
ATOM 1596 C C . ARG A 1 203 ? 51.929 8.043 -5.225 1.00 49.34 203 ARG A C 1
ATOM 1598 O O . ARG A 1 203 ? 51.534 9.163 -4.917 1.00 49.34 203 ARG A O 1
ATOM 1605 N N . ARG A 1 204 ? 52.597 7.245 -4.392 1.00 49.72 204 ARG A N 1
ATOM 1606 C CA . ARG A 1 204 ? 53.462 7.788 -3.347 1.00 49.72 204 ARG A CA 1
ATOM 1607 C C . ARG A 1 204 ? 54.487 8.643 -4.087 1.00 49.72 204 ARG A C 1
ATOM 1609 O O . ARG A 1 204 ? 55.297 8.101 -4.831 1.00 49.72 204 ARG A O 1
ATOM 1616 N N . SER A 1 20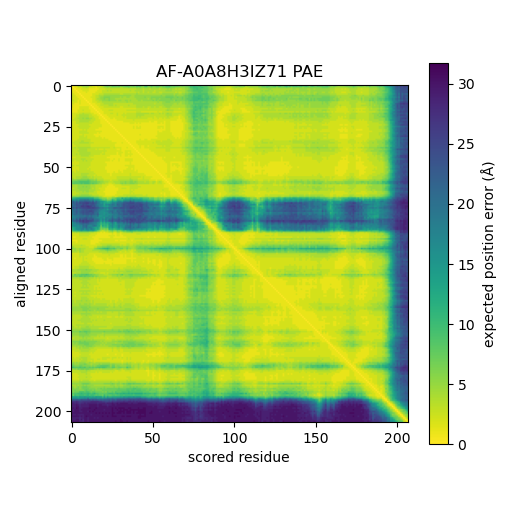5 ? 54.368 9.959 -3.991 1.00 47.81 205 SER A N 1
ATOM 1617 C CA . SER A 1 205 ? 55.497 10.836 -4.261 1.00 47.81 205 SER A CA 1
ATOM 1618 C C . SER A 1 205 ? 56.387 10.781 -3.029 1.00 47.81 205 SER A C 1
ATOM 1620 O O . SER A 1 205 ? 55.952 11.153 -1.939 1.00 47.81 205 SER A O 1
ATOM 1622 N N . ASP A 1 206 ? 57.589 10.251 -3.217 1.00 47.91 206 ASP A N 1
ATOM 1623 C CA . ASP A 1 206 ? 58.707 10.431 -2.303 1.00 47.91 206 ASP A CA 1
ATOM 1624 C C . ASP A 1 206 ? 59.113 11.911 -2.305 1.00 47.91 206 ASP A C 1
ATOM 1626 O O . ASP A 1 206 ? 59.321 12.473 -3.386 1.00 47.91 206 ASP A O 1
ATOM 1630 N N . SER A 1 207 ? 59.199 12.509 -1.111 1.00 47.69 207 SER A N 1
ATOM 1631 C CA . SER A 1 207 ? 60.117 13.571 -0.629 1.00 47.69 207 SER A CA 1
ATOM 1632 C C . SER A 1 207 ? 59.474 14.333 0.526 1.00 47.69 207 SER A C 1
ATOM 1634 O O . SER A 1 207 ? 58.432 14.983 0.289 1.00 47.69 207 SER A O 1
#

Sequence (207 aa):
MLAVDDVVPTKSRLKFYFQTPHTSFSSVREIMTLGGRIPVPEPQLSDLQSLIAAVTGLDEDFPPDAEVPCAPEYNPSAKDNFIELPILLSGYLYYFDIALDATLPDIKFYTPVRRYGRDDLSLAHGITGWMQSHGRGEYCERYLSMLEKLSQHRALRDGKGMQTYVSCLFRKNGELDITSYIGPEAFASSRLANGKPTKGTRRRSDS

InterPro domains:
  IPR017795 Aromatic prenyltransferase, NscD-like [PF11991] (1-145)
  IPR017795 Aromatic prenyltransferase, NscD-like [PTHR40627] (1-185)

Nearest PDB structures (foldseek):
  9iia-assembly2_B-2  TM=9.677E-01  e=9.225E-19  Fusarium tricinctum
  9iia-assembly1_A-2  TM=9.347E-01  e=4.148E-18  Fusarium tricinctum
  8daz-assembly1_A  TM=9.387E-01  e=7.705E-14  Fusarium fujikuroi
  8db0-assembly1_A  TM=9.379E-01  e=1.155E-13  Fusarium fujikuroi
  8db0-assembly2_B  TM=9.433E-01  e=8.248E-13  Fusarium fujikuroi

Mean predicted aligned error: 7.3 Å

Secondary structure (DSSP, 8-state):
-EEE-SS-GGG--EEEEEEES--SHHHHHHHHTTTTTS---HHHHHHHHHHHHHHHT--TT--TTSPPP--S---HHHHHTSTT-GGGGSSEEEEEEE-TT-SS-EEEEEE-HHHHSS-HHHHHHHHHHHHHHTT-GGGHHHHHHHHHHHTTTS-GGG---SEEEEEEEE-TTS-EEEEEEE---TT-HHHHHHT------------